Protein AF-A0A9E6BRP2-F1 (afdb_monomer)

pLDDT: mean 78.04, std 19.41, range [36.12, 96.69]

Secondary structure (DSSP, 8-state):
--GGG--EEEEEEEE-SSS-EEEEEEEE-TTS---TTPPP--SSEETTEE-EEEEESB--SSSSSS--HHHHHHHHHHTT-EEEEEE-TTS-EEEEEETTTEEEE--TTTT---S-TTEEEEEE-B---GGG---HHHHHHHHHHHHHHHHHHHHHHHHTPEEEEHHHHHHHHT-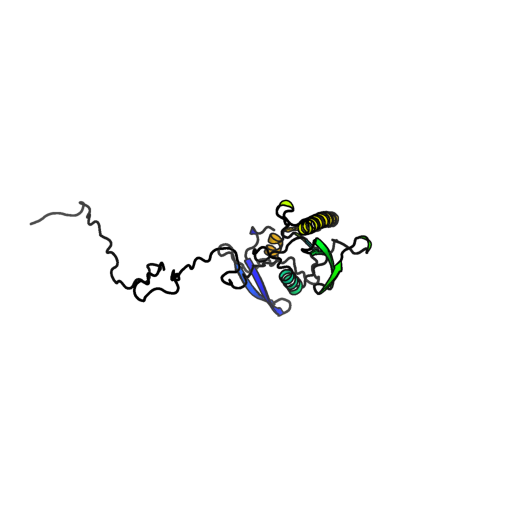--------TTSSSS----SS-PPPS-S---TT---------TT--S---PPPP-------TTS-----

Structure (mmCIF, N/CA/C/O backbone):
data_AF-A0A9E6BRP2-F1
#
_entry.id   AF-A0A9E6BRP2-F1
#
loop_
_atom_site.group_PDB
_atom_site.id
_atom_site.type_symbol
_atom_site.label_atom_id
_atom_site.label_alt_id
_atom_site.label_comp_id
_atom_site.label_asym_id
_atom_site.label_entity_id
_atom_site.label_seq_id
_atom_site.pdbx_PDB_ins_code
_atom_site.Cartn_x
_atom_site.Cartn_y
_atom_site.Cartn_z
_atom_site.occupancy
_atom_site.B_iso_or_equiv
_atom_site.auth_seq_id
_atom_site.auth_comp_id
_atom_site.auth_asym_id
_atom_site.auth_atom_id
_atom_site.pdbx_PDB_model_num
ATOM 1 N N . ARG A 1 1 ? -8.665 -15.753 4.828 1.00 54.53 1 ARG A N 1
ATOM 2 C CA . ARG A 1 1 ? -9.874 -14.919 4.695 1.00 54.53 1 ARG A CA 1
ATOM 3 C C . ARG A 1 1 ? -9.896 -14.388 3.280 1.00 54.53 1 ARG A C 1
ATOM 5 O O . ARG A 1 1 ? -8.880 -13.834 2.858 1.00 54.53 1 ARG A O 1
ATOM 12 N N . GLY A 1 2 ? -10.952 -14.713 2.546 1.00 64.19 2 GLY A N 1
ATOM 13 C CA . GLY A 1 2 ? -11.168 -14.270 1.170 1.00 64.19 2 GLY A CA 1
ATOM 14 C C . GLY A 1 2 ? -12.026 -13.008 1.130 1.00 64.19 2 GLY A C 1
ATOM 15 O O . GLY A 1 2 ? -12.504 -12.553 2.167 1.00 64.19 2 GLY A O 1
ATOM 16 N N . ARG A 1 3 ? -12.231 -12.454 -0.066 1.00 69.44 3 ARG A N 1
ATOM 17 C CA . ARG A 1 3 ? -13.119 -11.302 -0.287 1.00 69.44 3 ARG A CA 1
ATOM 18 C C . ARG A 1 3 ? -14.559 -11.589 0.162 1.00 69.44 3 ARG A C 1
ATOM 20 O O . ARG A 1 3 ? -15.185 -10.720 0.750 1.00 69.44 3 ARG A O 1
ATOM 27 N N . ASP A 1 4 ? -15.020 -12.827 -0.004 1.00 78.06 4 ASP A N 1
ATOM 28 C CA . ASP A 1 4 ? -16.380 -13.266 0.353 1.00 78.06 4 ASP A CA 1
ATOM 29 C C . ASP A 1 4 ? -16.640 -13.313 1.874 1.00 78.06 4 ASP A C 1
ATOM 31 O O . ASP A 1 4 ? -17.782 -13.417 2.328 1.00 78.06 4 ASP A O 1
ATOM 35 N N . ASP A 1 5 ? -15.585 -13.231 2.693 1.00 83.25 5 ASP A N 1
ATOM 36 C CA . ASP A 1 5 ? -15.722 -13.141 4.149 1.00 83.25 5 ASP A CA 1
ATOM 37 C C . ASP A 1 5 ? -16.079 -11.719 4.613 1.00 83.25 5 ASP A C 1
ATOM 39 O O . ASP A 1 5 ? -16.497 -11.537 5.759 1.00 83.25 5 ASP A O 1
ATOM 43 N N . ILE A 1 6 ? -15.902 -10.716 3.748 1.00 87.38 6 ILE A N 1
ATOM 44 C CA . ILE A 1 6 ? -16.110 -9.304 4.064 1.00 87.38 6 ILE A CA 1
ATOM 45 C C . ILE A 1 6 ? -17.601 -8.987 3.937 1.00 87.38 6 ILE A C 1
ATOM 47 O O . ILE A 1 6 ? -18.183 -9.120 2.866 1.00 87.38 6 ILE A O 1
ATOM 51 N N . LYS A 1 7 ? -18.219 -8.560 5.041 1.00 90.44 7 LYS A N 1
ATOM 52 C CA . LYS A 1 7 ? -19.637 -8.159 5.077 1.00 90.44 7 LYS A CA 1
ATOM 53 C C . LYS A 1 7 ? -19.880 -6.705 4.667 1.00 90.44 7 LYS A C 1
ATOM 55 O O . LYS A 1 7 ? -20.995 -6.330 4.327 1.00 90.44 7 LYS A O 1
ATOM 60 N N . GLY A 1 8 ? -18.851 -5.874 4.776 1.00 91.12 8 GLY A N 1
ATOM 61 C CA . GLY A 1 8 ? -18.928 -4.444 4.532 1.00 91.12 8 GLY A CA 1
ATOM 62 C C . GLY A 1 8 ? -17.629 -3.743 4.907 1.00 91.12 8 GLY A C 1
ATOM 63 O O . GLY A 1 8 ? -16.690 -4.371 5.404 1.00 91.12 8 GLY A O 1
ATOM 64 N N . ALA A 1 9 ? -17.594 -2.436 4.676 1.00 91.50 9 ALA A N 1
ATOM 65 C CA . ALA A 1 9 ? -16.457 -1.572 4.961 1.00 91.50 9 ALA A CA 1
ATOM 66 C C . ALA A 1 9 ? -16.898 -0.380 5.811 1.00 91.50 9 ALA A C 1
ATOM 68 O O . ALA A 1 9 ? -17.977 0.184 5.605 1.00 91.50 9 ALA A O 1
ATOM 69 N N . ILE A 1 10 ? -16.048 0.016 6.758 1.00 91.75 10 ILE A N 1
ATOM 70 C CA . ILE A 1 10 ? -16.279 1.163 7.635 1.00 91.75 10 ILE A CA 1
ATOM 71 C C . ILE A 1 10 ? -15.058 2.083 7.644 1.00 91.75 10 ILE A C 1
ATOM 73 O O . ILE A 1 10 ? -13.923 1.626 7.560 1.00 91.75 10 ILE A O 1
ATOM 77 N N . GLU A 1 11 ? -15.303 3.379 7.783 1.00 90.44 11 GLU A N 1
ATOM 78 C CA . GLU A 1 11 ? -14.292 4.426 7.911 1.00 90.44 11 GLU A CA 1
ATOM 79 C C . GLU A 1 11 ? -14.387 5.027 9.310 1.00 90.44 11 GLU A C 1
ATOM 81 O O . GLU A 1 11 ? -15.446 5.524 9.698 1.00 90.44 11 GLU A O 1
ATOM 86 N N . VAL A 1 12 ? -13.304 4.982 10.085 1.00 90.19 12 VAL A N 1
ATOM 87 C CA . VAL A 1 12 ? -13.269 5.611 11.411 1.00 90.19 12 VAL A CA 1
ATOM 88 C C . VAL A 1 12 ? -13.163 7.125 11.231 1.00 90.19 12 VAL A C 1
ATOM 90 O O . VAL A 1 12 ? -12.200 7.615 10.656 1.00 90.19 12 VAL A O 1
ATOM 93 N N . ILE A 1 13 ? -14.159 7.865 11.723 1.00 91.69 13 ILE A N 1
ATOM 94 C CA . ILE A 1 13 ? -14.246 9.328 11.589 1.00 91.69 13 ILE A CA 1
ATOM 95 C C . ILE A 1 13 ? -13.642 10.017 12.810 1.00 91.69 13 ILE A C 1
ATOM 97 O O . ILE A 1 13 ? -12.993 11.052 12.692 1.00 91.69 13 ILE A O 1
ATOM 101 N N . ASN A 1 14 ? -13.919 9.481 13.999 1.00 90.75 14 ASN A N 1
ATOM 102 C CA . ASN A 1 14 ? -13.471 10.075 15.248 1.00 90.75 14 ASN A CA 1
ATOM 103 C C . ASN A 1 14 ? -13.255 9.001 16.312 1.00 90.75 14 ASN A C 1
ATOM 105 O O . ASN A 1 14 ? -14.093 8.116 16.483 1.00 90.75 14 ASN A O 1
ATOM 109 N N . VAL A 1 15 ? -12.166 9.104 17.063 1.00 89.69 15 VAL A N 1
ATOM 110 C CA . VAL A 1 15 ? -11.900 8.257 18.228 1.00 89.69 15 VAL A CA 1
ATOM 111 C C . VAL A 1 15 ? -12.319 9.048 19.464 1.00 89.69 15 VAL A C 1
ATOM 113 O O . VAL A 1 15 ? -11.762 10.106 19.736 1.00 89.69 15 VAL A O 1
ATOM 116 N N . ILE A 1 16 ? -13.341 8.570 20.176 1.00 92.75 16 ILE A N 1
ATOM 117 C CA . ILE A 1 16 ? -13.909 9.274 21.335 1.00 92.75 16 ILE A CA 1
ATOM 118 C C . ILE A 1 16 ? -13.084 8.971 22.589 1.00 92.75 16 ILE A C 1
ATOM 120 O O . ILE A 1 16 ? -12.735 9.881 23.337 1.00 92.75 16 ILE A O 1
ATOM 124 N N . ASP A 1 17 ? -12.782 7.693 22.820 1.00 88.81 17 ASP A N 1
ATOM 125 C CA . ASP A 1 17 ? -11.994 7.221 23.957 1.00 88.81 17 ASP A CA 1
ATOM 126 C C . ASP A 1 17 ? -11.177 5.968 23.576 1.00 88.81 17 ASP A C 1
ATOM 128 O O . ASP A 1 17 ? -11.122 5.572 22.411 1.00 88.81 17 ASP A O 1
ATOM 132 N N . ALA A 1 18 ? -10.523 5.335 24.554 1.00 85.75 18 ALA A N 1
ATOM 133 C CA . ALA A 1 18 ? -9.671 4.163 24.333 1.00 85.75 18 ALA A CA 1
ATOM 134 C C . ALA A 1 18 ? -10.402 2.931 23.752 1.00 85.75 18 ALA A C 1
ATOM 136 O O . ALA A 1 18 ? -9.754 2.020 23.231 1.00 85.75 18 ALA A O 1
ATOM 137 N N . HIS A 1 19 ? -11.730 2.874 23.861 1.00 87.62 19 HIS A N 1
ATOM 138 C CA . HIS A 1 19 ? -12.567 1.728 23.499 1.00 87.62 19 HIS A CA 1
ATOM 139 C C . HIS A 1 19 ? -13.784 2.102 22.635 1.00 87.62 19 HIS A C 1
ATOM 141 O O . HIS A 1 19 ? -14.555 1.220 22.258 1.00 87.62 19 HIS A O 1
ATOM 147 N N . THR A 1 20 ? -13.936 3.378 22.278 1.00 91.06 20 THR A N 1
ATOM 148 C CA . THR A 1 20 ? -15.100 3.915 21.573 1.00 91.06 20 THR A CA 1
ATOM 149 C C . THR A 1 20 ? -14.661 4.811 20.422 1.00 91.06 20 THR A C 1
ATOM 151 O O . THR A 1 20 ? -13.901 5.766 20.590 1.00 91.06 20 THR A O 1
ATOM 154 N N . SER A 1 21 ? -15.201 4.546 19.235 1.00 92.00 21 SER A N 1
ATOM 155 C CA . SER A 1 21 ? -15.011 5.379 18.048 1.00 92.00 21 SER A CA 1
ATOM 156 C C . SER A 1 21 ? -16.319 5.533 17.277 1.00 92.00 21 SER A C 1
ATOM 158 O O . SER A 1 21 ? -17.215 4.693 17.355 1.00 92.00 21 SER A O 1
ATOM 160 N N . VAL A 1 22 ? -16.432 6.636 16.545 1.00 93.69 22 VAL A N 1
ATOM 161 C CA . VAL A 1 22 ? -17.490 6.882 15.568 1.00 93.69 22 VAL A CA 1
ATOM 162 C C . VAL A 1 22 ? -16.947 6.520 14.199 1.00 93.69 22 VAL A C 1
ATOM 164 O O . VAL A 1 22 ? -15.920 7.053 13.774 1.00 93.69 22 VAL A O 1
ATOM 167 N N . ALA A 1 23 ? -17.665 5.656 13.493 1.00 92.88 23 ALA A N 1
ATOM 168 C CA . ALA A 1 23 ? -17.343 5.256 12.134 1.00 92.88 23 ALA A CA 1
ATOM 169 C C . ALA A 1 23 ? -18.523 5.504 11.186 1.00 92.88 23 ALA A C 1
ATOM 171 O O . ALA A 1 23 ? -19.680 5.574 11.606 1.00 92.88 23 ALA A O 1
ATOM 172 N N . ARG A 1 24 ? -18.223 5.631 9.894 1.00 92.38 24 ARG A N 1
ATOM 173 C CA . ARG A 1 24 ? -19.188 5.679 8.794 1.00 92.38 24 ARG A CA 1
ATOM 174 C C . ARG A 1 24 ? -19.163 4.351 8.056 1.00 92.38 24 ARG A C 1
ATOM 176 O O . ARG A 1 24 ? -18.089 3.842 7.763 1.00 92.38 24 ARG A O 1
ATOM 183 N N . ILE A 1 25 ? -20.330 3.823 7.706 1.00 91.44 25 ILE A N 1
ATOM 184 C CA . ILE A 1 25 ? -20.429 2.665 6.814 1.00 91.44 25 ILE A CA 1
ATOM 185 C C . ILE A 1 25 ? -20.201 3.147 5.378 1.00 91.44 25 ILE A C 1
ATOM 187 O O . ILE A 1 25 ? -20.873 4.073 4.924 1.00 91.44 25 ILE A O 1
ATOM 191 N N . LEU A 1 26 ? -19.228 2.549 4.693 1.00 89.44 26 LEU A N 1
ATOM 192 C CA . LEU A 1 26 ? -18.915 2.819 3.287 1.00 89.44 26 LEU A CA 1
ATOM 193 C C . LEU A 1 26 ? -19.639 1.850 2.351 1.00 89.44 26 LEU A C 1
ATOM 195 O O . LEU A 1 26 ? -20.067 2.236 1.267 1.00 89.44 26 LEU A O 1
ATOM 199 N N . GLU A 1 27 ? -19.752 0.594 2.772 1.00 88.00 27 GLU A N 1
ATOM 200 C CA . GLU A 1 27 ? -20.417 -0.478 2.038 1.00 88.00 27 GLU A CA 1
ATOM 201 C C . GLU A 1 27 ? -20.982 -1.489 3.031 1.00 88.00 27 GLU A C 1
ATOM 203 O O . GLU A 1 27 ? -20.351 -1.788 4.048 1.00 88.00 27 GLU A O 1
ATOM 208 N N . ASP A 1 28 ? -22.140 -2.042 2.701 1.00 88.69 28 ASP A N 1
ATOM 209 C CA . ASP A 1 28 ? -22.787 -3.128 3.413 1.00 88.69 28 ASP A CA 1
ATOM 210 C C . ASP A 1 28 ? -23.428 -4.117 2.431 1.00 88.69 28 ASP A C 1
ATOM 212 O O . ASP A 1 28 ? -23.966 -3.745 1.387 1.00 88.69 28 ASP A O 1
ATOM 216 N N . ASP A 1 29 ? -23.371 -5.404 2.768 1.00 87.75 29 ASP A N 1
ATOM 217 C CA . ASP A 1 29 ? -24.167 -6.424 2.094 1.00 87.75 29 ASP A CA 1
ATOM 218 C C . ASP A 1 29 ? -25.561 -6.492 2.732 1.00 87.75 29 ASP A C 1
ATOM 220 O O . ASP A 1 29 ? -25.719 -6.903 3.883 1.00 87.75 29 ASP A O 1
A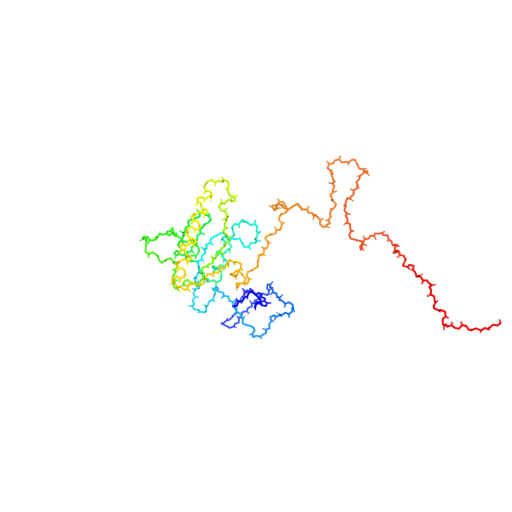TOM 224 N N . ILE A 1 30 ? -26.592 -6.138 1.959 1.00 87.56 30 ILE A N 1
ATOM 225 C CA . ILE A 1 30 ? -27.999 -6.162 2.393 1.00 87.56 30 ILE A CA 1
ATOM 226 C C . ILE A 1 30 ? -28.429 -7.576 2.826 1.00 87.56 30 ILE A C 1
ATOM 228 O O . ILE A 1 30 ? -29.265 -7.726 3.719 1.00 87.56 30 ILE A O 1
ATOM 232 N N . TYR A 1 31 ? -27.867 -8.622 2.215 1.00 91.38 31 TYR A N 1
ATOM 233 C CA . TYR A 1 31 ? -28.175 -10.013 2.554 1.00 91.38 31 TYR A CA 1
ATOM 234 C C . TYR A 1 31 ? -27.341 -10.533 3.729 1.00 91.38 31 TYR A C 1
ATOM 236 O O . TYR A 1 31 ? -27.728 -11.512 4.373 1.00 91.38 31 TYR A O 1
ATOM 244 N N . ARG A 1 32 ? -26.215 -9.881 4.033 1.00 91.56 32 ARG A N 1
ATOM 245 C CA . ARG A 1 32 ? -25.307 -10.245 5.125 1.00 91.56 32 ARG A CA 1
ATOM 246 C C . ARG A 1 32 ? -24.821 -8.989 5.866 1.00 91.56 32 ARG A C 1
ATOM 248 O O . ARG A 1 32 ? -23.629 -8.680 5.816 1.00 91.56 32 ARG A O 1
ATOM 255 N N . PRO A 1 33 ? -25.715 -8.289 6.588 1.00 92.25 33 PRO A N 1
ATOM 256 C CA . PRO A 1 33 ? -25.393 -7.003 7.191 1.00 92.25 33 PRO A CA 1
ATOM 257 C C . PRO A 1 33 ? -24.338 -7.129 8.294 1.00 92.25 33 PRO A C 1
ATOM 259 O O . PRO A 1 33 ? -24.121 -8.204 8.869 1.00 92.25 33 PRO A O 1
ATOM 262 N N . ILE A 1 34 ? -23.713 -5.996 8.614 1.00 91.81 34 ILE A N 1
ATOM 263 C CA . ILE A 1 34 ? -22.807 -5.857 9.756 1.00 91.81 34 ILE A CA 1
ATOM 264 C C . ILE A 1 34 ? -23.630 -5.969 11.046 1.00 91.81 34 ILE A C 1
ATOM 266 O O . ILE A 1 34 ? -24.597 -5.232 11.245 1.00 91.81 34 ILE A O 1
ATOM 270 N N . LEU A 1 35 ? -23.248 -6.890 11.928 1.00 93.62 35 LEU A N 1
ATOM 271 C CA . LEU A 1 35 ? -23.924 -7.168 13.193 1.00 93.62 35 LEU A CA 1
ATOM 272 C C . LEU A 1 35 ? -23.002 -6.889 14.390 1.00 93.62 35 LEU A C 1
ATOM 274 O O . LEU A 1 35 ? -21.778 -6.997 14.272 1.00 93.62 35 LEU A O 1
ATOM 278 N N . PRO A 1 36 ? -23.564 -6.584 15.575 1.00 92.06 36 PRO A N 1
ATOM 279 C CA . PRO A 1 36 ? -22.780 -6.513 16.802 1.00 92.06 36 PRO A CA 1
ATOM 280 C C . PRO A 1 36 ? -21.977 -7.800 17.032 1.00 92.06 36 PRO A C 1
ATOM 282 O O . PRO A 1 36 ? -22.516 -8.902 16.941 1.00 92.06 36 PRO A O 1
ATOM 285 N N . GLY A 1 37 ? -20.690 -7.651 17.347 1.00 90.50 37 GLY A N 1
ATOM 286 C CA . GLY A 1 37 ? -19.764 -8.770 17.537 1.00 90.50 37 GLY A CA 1
ATOM 287 C C . GLY A 1 37 ? -19.028 -9.219 16.271 1.00 90.50 37 GLY A C 1
ATOM 288 O O . GLY A 1 37 ? -18.128 -10.052 16.377 1.00 90.50 37 GLY A O 1
ATOM 289 N N . ASP A 1 38 ? -19.344 -8.661 15.096 1.00 92.06 38 ASP A N 1
ATOM 290 C CA . ASP A 1 38 ? -18.544 -8.910 13.897 1.00 92.06 38 ASP A CA 1
ATOM 291 C C . ASP A 1 38 ? -17.107 -8.383 14.073 1.00 92.06 38 ASP A C 1
ATOM 293 O O . ASP A 1 38 ? -16.906 -7.251 14.526 1.00 92.06 38 ASP A O 1
ATOM 297 N N . PRO A 1 39 ? -16.082 -9.182 13.725 1.00 90.44 39 PRO A N 1
ATOM 298 C CA . PRO A 1 39 ? -14.699 -8.765 13.875 1.00 90.44 39 PRO A CA 1
ATOM 299 C C . PRO A 1 39 ? -14.333 -7.721 12.819 1.00 90.44 39 PRO A C 1
ATOM 301 O O . PRO A 1 39 ? -14.469 -7.958 11.619 1.00 90.44 39 PRO A O 1
ATOM 304 N N . ILE A 1 40 ? -13.777 -6.601 13.271 1.00 89.31 40 ILE A N 1
ATOM 305 C CA . ILE A 1 40 ? -13.191 -5.577 12.404 1.00 89.31 40 ILE A CA 1
ATOM 306 C C . ILE A 1 40 ? -11.728 -5.944 12.154 1.00 89.31 40 ILE A C 1
ATOM 308 O O . ILE A 1 40 ? -11.010 -6.368 13.062 1.00 89.31 40 ILE A O 1
ATOM 312 N N . TYR A 1 41 ? -11.283 -5.810 10.910 1.00 88.88 41 TYR A N 1
ATOM 313 C CA . TYR A 1 41 ? -9.918 -6.123 10.515 1.00 88.88 41 TYR A CA 1
ATOM 314 C C . TYR A 1 41 ? -9.417 -5.097 9.509 1.00 88.88 41 TYR A C 1
ATOM 316 O O . TYR A 1 41 ? -10.116 -4.778 8.556 1.00 88.88 41 TYR A O 1
ATOM 324 N N . THR A 1 42 ? -8.181 -4.646 9.699 1.00 90.38 42 THR A N 1
ATOM 325 C CA . THR A 1 42 ? -7.407 -3.946 8.676 1.00 90.38 42 THR A CA 1
ATOM 326 C C . THR A 1 42 ? -5.952 -4.411 8.747 1.00 90.38 42 THR A C 1
ATOM 328 O O . THR A 1 42 ? -5.422 -4.634 9.841 1.00 90.38 42 THR A O 1
ATOM 331 N N . PRO A 1 43 ? -5.269 -4.598 7.607 1.00 90.06 43 PRO A N 1
ATOM 332 C CA . PRO A 1 43 ? -3.848 -4.906 7.592 1.00 90.06 43 PRO A CA 1
ATOM 333 C C . PRO A 1 43 ? -2.962 -3.720 8.000 1.00 90.06 43 PRO A C 1
ATOM 335 O O . PRO A 1 43 ? -1.818 -3.976 8.376 1.00 90.06 43 PRO A O 1
ATOM 338 N N . LEU A 1 44 ? -3.473 -2.483 7.950 1.00 91.19 44 LEU A N 1
ATOM 339 C 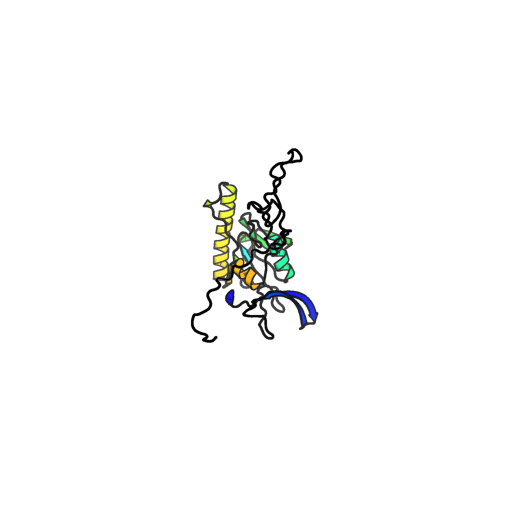CA . LEU A 1 44 ? -2.708 -1.248 8.174 1.00 91.19 44 LEU A CA 1
ATOM 340 C C . LEU A 1 44 ? -2.492 -0.905 9.649 1.00 91.19 44 LEU A C 1
ATOM 342 O O . LEU A 1 44 ? -1.597 -0.133 9.972 1.00 91.19 44 LEU A O 1
ATOM 346 N N . TRP A 1 45 ? -3.289 -1.467 10.554 1.00 90.56 45 TRP A N 1
ATOM 347 C CA . TRP A 1 45 ? -3.249 -1.074 11.955 1.00 90.56 45 TRP A CA 1
ATOM 348 C C . TRP A 1 45 ? -3.197 -2.286 12.878 1.00 90.56 45 TRP A C 1
ATOM 350 O O . TRP A 1 45 ? -3.959 -3.241 12.720 1.00 90.56 45 TRP A O 1
ATOM 360 N N . SER A 1 46 ? -2.309 -2.206 13.868 1.00 87.62 46 SER A N 1
ATOM 361 C CA . SER A 1 46 ? -2.277 -3.082 15.035 1.00 87.62 46 SER A CA 1
ATOM 362 C C . SER A 1 46 ? -2.007 -2.253 16.294 1.00 87.62 46 SER A C 1
ATOM 364 O O . SER A 1 46 ? -1.245 -1.284 16.238 1.00 87.62 46 SER A O 1
ATOM 366 N N . PRO A 1 47 ? -2.563 -2.637 17.456 1.00 85.75 47 PRO A N 1
ATOM 367 C CA . PRO A 1 47 ? -2.274 -1.962 18.715 1.00 85.75 47 PRO A CA 1
ATOM 368 C C . PRO A 1 47 ? -0.768 -1.930 19.015 1.00 85.75 47 PRO A C 1
ATOM 370 O O . PRO A 1 47 ? -0.110 -2.968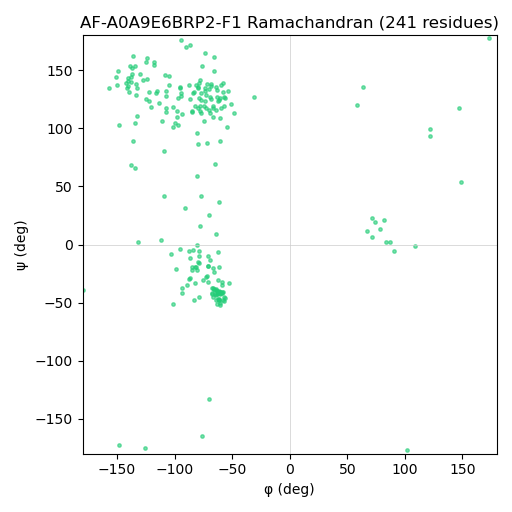 19.044 1.00 85.75 47 PRO A O 1
ATOM 373 N N . GLY A 1 48 ? -0.226 -0.735 19.258 1.00 84.75 48 GLY A N 1
ATOM 374 C CA . GLY A 1 48 ? 1.154 -0.540 19.719 1.00 84.75 48 GLY A CA 1
ATOM 375 C C . GLY A 1 48 ? 2.259 -0.807 18.688 1.00 84.75 48 GLY A C 1
ATOM 376 O O . GLY A 1 48 ? 3.431 -0.763 19.055 1.00 84.75 48 GLY A O 1
ATOM 377 N N . ARG A 1 49 ? 1.928 -1.064 17.414 1.00 88.88 49 ARG A N 1
ATOM 378 C CA . ARG A 1 49 ? 2.920 -1.260 16.346 1.00 88.88 49 ARG A CA 1
ATOM 379 C C . ARG A 1 49 ? 2.481 -0.589 15.049 1.00 88.88 49 ARG A C 1
ATOM 381 O O . ARG A 1 49 ? 1.378 -0.829 14.572 1.00 88.88 49 ARG A O 1
ATOM 388 N N . GLN A 1 50 ? 3.389 0.172 14.444 1.00 91.19 50 GLN A N 1
ATOM 389 C CA . GLN A 1 50 ? 3.237 0.654 13.073 1.00 91.19 50 GLN A CA 1
ATOM 390 C C . GLN A 1 50 ? 3.456 -0.501 12.089 1.00 91.19 50 GLN A C 1
ATOM 392 O O . GLN A 1 50 ? 4.502 -1.153 12.118 1.00 91.19 50 GLN A O 1
ATOM 397 N N . GLU A 1 51 ? 2.469 -0.765 11.237 1.00 94.56 51 GLU A N 1
ATOM 398 C CA . GLU A 1 51 ? 2.570 -1.820 10.229 1.00 94.56 51 GLU A CA 1
ATOM 399 C C . GLU A 1 51 ? 3.423 -1.366 9.045 1.00 94.56 51 GLU A C 1
ATOM 401 O O . GLU A 1 51 ? 3.366 -0.207 8.634 1.00 94.56 51 GLU A O 1
ATOM 406 N N . VAL A 1 52 ? 4.220 -2.296 8.514 1.00 95.25 52 VAL A N 1
ATOM 407 C CA . VAL A 1 52 ? 5.178 -2.048 7.431 1.00 95.25 52 VAL A CA 1
ATOM 408 C C . VAL A 1 52 ? 4.781 -2.853 6.208 1.00 95.25 52 VAL A C 1
ATOM 410 O O . VAL A 1 52 ? 4.494 -4.049 6.318 1.00 95.25 52 VAL A O 1
ATOM 413 N N . ILE A 1 53 ? 4.726 -2.205 5.051 1.00 95.94 53 ILE A N 1
ATOM 414 C CA . ILE A 1 53 ? 4.255 -2.809 3.803 1.00 95.94 53 ILE A CA 1
ATOM 415 C C . ILE A 1 53 ? 5.174 -2.378 2.667 1.00 95.94 53 ILE A C 1
ATOM 417 O O . ILE A 1 53 ? 5.535 -1.212 2.591 1.00 95.94 53 ILE A 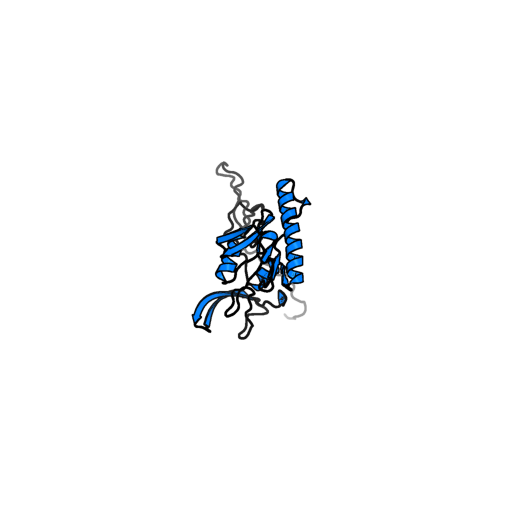O 1
ATOM 421 N N . SER A 1 54 ? 5.488 -3.292 1.755 1.00 96.69 54 SER A N 1
ATOM 422 C CA . SER A 1 54 ? 6.243 -2.969 0.545 1.00 96.69 54 SER A CA 1
ATOM 423 C C . SER A 1 54 ? 5.354 -3.032 -0.694 1.00 96.69 54 SER A C 1
ATOM 425 O O . SER A 1 54 ? 4.479 -3.899 -0.781 1.00 96.69 54 SER A O 1
ATOM 427 N N . PHE A 1 55 ? 5.613 -2.170 -1.677 1.00 96.06 55 PHE A N 1
ATOM 428 C CA . PHE A 1 55 ? 4.816 -2.061 -2.903 1.00 96.06 55 PHE A CA 1
ATOM 429 C C . PHE A 1 55 ? 5.656 -2.233 -4.168 1.00 96.06 55 PHE A C 1
ATOM 431 O O . PHE A 1 55 ? 6.795 -1.774 -4.253 1.00 96.06 55 PHE A O 1
ATOM 438 N N . VAL A 1 56 ? 5.086 -2.894 -5.176 1.00 95.12 56 VAL A N 1
ATOM 439 C CA . VAL A 1 56 ? 5.697 -3.034 -6.505 1.00 95.12 56 VAL A CA 1
ATOM 440 C C . VAL A 1 56 ? 4.643 -2.930 -7.594 1.00 95.12 56 VAL A C 1
ATOM 442 O O . VAL A 1 56 ? 3.626 -3.619 -7.526 1.00 95.12 56 VAL A O 1
ATOM 445 N N . GLY A 1 57 ? 4.946 -2.162 -8.639 1.00 91.19 57 GLY A N 1
ATOM 446 C CA . GLY A 1 57 ? 4.104 -2.006 -9.824 1.00 91.19 57 GLY A CA 1
ATOM 447 C C . GLY A 1 57 ? 3.321 -0.698 -9.821 1.00 91.19 57 GLY A C 1
ATOM 448 O O . GLY A 1 57 ? 3.472 0.124 -8.918 1.00 91.19 57 GLY A O 1
ATOM 449 N N . ILE A 1 58 ? 2.493 -0.535 -10.849 1.00 90.19 58 ILE A N 1
ATOM 450 C CA . ILE A 1 58 ? 1.623 0.625 -11.026 1.00 90.19 58 ILE A CA 1
ATOM 451 C C . ILE A 1 58 ? 0.473 0.521 -10.025 1.00 90.19 58 ILE A C 1
ATOM 453 O O . ILE A 1 58 ? -0.145 -0.541 -9.865 1.00 90.19 58 ILE A O 1
ATOM 457 N N . ILE A 1 59 ? 0.214 1.622 -9.333 1.00 92.25 59 ILE A N 1
ATOM 458 C CA . ILE A 1 59 ? -0.854 1.735 -8.347 1.00 92.25 59 ILE A CA 1
ATOM 459 C C . ILE A 1 59 ? -2.003 2.466 -9.021 1.00 92.25 59 ILE A C 1
ATOM 461 O O . ILE A 1 59 ? -1.950 3.674 -9.146 1.00 92.25 59 ILE A O 1
ATOM 465 N N . ASP A 1 60 ? -3.018 1.730 -9.447 1.00 89.69 60 ASP A N 1
ATOM 466 C CA . ASP A 1 60 ? -4.250 2.285 -10.009 1.00 89.69 60 ASP A CA 1
ATOM 467 C C . ASP A 1 60 ? -5.372 1.999 -9.001 1.00 89.69 60 ASP A C 1
ATOM 469 O O . ASP A 1 60 ? -5.736 0.836 -8.772 1.00 89.69 60 ASP A O 1
ATOM 473 N N . LEU A 1 61 ? -5.818 3.036 -8.288 1.00 89.25 61 LEU A N 1
ATOM 474 C CA . LEU A 1 61 ? -6.813 2.911 -7.228 1.00 89.25 61 LEU A CA 1
ATOM 475 C C . LEU A 1 61 ? -8.229 3.051 -7.783 1.00 89.25 61 LEU A C 1
ATOM 477 O O . LEU A 1 61 ? -9.131 2.372 -7.276 1.00 89.25 61 LEU A O 1
ATOM 481 N N . ASP A 1 62 ? -8.435 3.900 -8.794 1.00 85.50 62 ASP A N 1
ATOM 482 C CA . ASP A 1 62 ? -9.757 4.231 -9.332 1.00 85.50 62 ASP A CA 1
ATOM 483 C C . ASP A 1 62 ? -10.132 3.549 -10.664 1.00 85.50 62 ASP A C 1
ATOM 485 O O . ASP A 1 62 ? -11.316 3.525 -11.048 1.00 85.50 62 ASP A O 1
ATOM 489 N N . GLY A 1 63 ? -9.171 2.865 -11.279 1.00 82.56 63 GLY A N 1
ATOM 490 C CA . GLY A 1 63 ? -9.321 2.084 -12.497 1.00 82.56 63 GLY A CA 1
ATOM 491 C C . GLY A 1 63 ? -9.259 2.918 -13.776 1.00 82.56 63 GLY A C 1
ATOM 492 O O . GLY A 1 63 ? -9.838 2.487 -14.784 1.00 82.56 63 GLY A O 1
ATOM 493 N N . ASP A 1 64 ? -8.675 4.116 -13.743 1.00 81.50 64 ASP A N 1
ATOM 494 C CA . ASP A 1 64 ? -8.507 4.978 -14.914 1.00 81.50 64 ASP A CA 1
ATOM 495 C C . ASP A 1 64 ? -7.231 4.680 -15.727 1.00 81.50 64 ASP A C 1
ATOM 497 O O . ASP A 1 64 ? -7.145 5.075 -16.896 1.00 81.50 64 ASP A O 1
ATOM 501 N N . GLY A 1 65 ? -6.321 3.875 -15.171 1.00 78.56 65 GLY A N 1
ATOM 502 C CA . GLY A 1 65 ? -5.058 3.474 -15.783 1.00 78.56 65 GLY A CA 1
ATOM 503 C C . GLY A 1 65 ? -3.894 4.439 -15.536 1.00 78.56 65 GLY A C 1
ATOM 504 O O . GLY A 1 65 ? -2.802 4.187 -16.056 1.00 78.56 65 GLY A O 1
ATOM 505 N N . GLU A 1 66 ? -4.099 5.509 -14.769 1.00 83.19 66 GLU A N 1
ATOM 506 C CA . GLU A 1 66 ? -3.043 6.370 -14.245 1.00 83.19 66 GLU A CA 1
ATOM 507 C C . GLU A 1 66 ? -2.554 5.873 -12.870 1.00 83.19 66 GLU A C 1
ATOM 509 O O . GLU A 1 66 ? -3.074 4.922 -12.285 1.00 83.19 66 GLU A O 1
ATOM 514 N N . SER A 1 67 ? -1.450 6.454 -12.391 1.00 87.38 67 SER A N 1
ATOM 515 C CA . SER A 1 67 ? -0.834 6.072 -11.117 1.00 87.38 67 SER A CA 1
ATOM 516 C C . SER A 1 67 ? -1.348 6.966 -9.986 1.00 87.38 67 SER A C 1
ATOM 518 O O . SER A 1 67 ? -0.990 8.138 -9.895 1.00 87.38 67 SER A O 1
ATOM 520 N N . ASP A 1 68 ? -2.115 6.386 -9.070 1.00 91.56 68 ASP A N 1
ATOM 521 C CA . ASP A 1 68 ? -2.683 6.986 -7.857 1.00 91.56 68 ASP A CA 1
ATOM 522 C C . ASP A 1 68 ? -1.760 6.826 -6.631 1.00 91.56 68 ASP A C 1
ATOM 524 O O . ASP A 1 68 ? -2.194 6.683 -5.481 1.00 91.56 68 ASP A O 1
ATOM 528 N N . ARG A 1 69 ? -0.446 6.801 -6.860 1.00 92.19 69 ARG A N 1
ATOM 529 C CA . ARG A 1 69 ? 0.560 6.494 -5.831 1.00 92.19 69 ARG A CA 1
ATOM 530 C C . ARG A 1 69 ? 0.534 7.458 -4.644 1.00 92.19 69 ARG A C 1
ATOM 532 O O . ARG A 1 69 ? 0.629 7.016 -3.503 1.00 92.19 69 ARG A O 1
ATOM 539 N N . GLU A 1 70 ? 0.369 8.752 -4.900 1.00 92.06 70 GLU A N 1
ATOM 540 C CA . GLU A 1 70 ? 0.275 9.767 -3.841 1.00 92.06 70 GLU A CA 1
ATOM 541 C C . GLU A 1 70 ? -0.963 9.540 -2.956 1.00 92.06 70 GLU A C 1
ATOM 543 O O . GLU A 1 70 ? -0.870 9.588 -1.732 1.00 92.06 70 GLU A O 1
ATOM 548 N N . GLU A 1 71 ? -2.102 9.169 -3.551 1.00 91.38 71 GLU A N 1
ATOM 549 C CA . GLU A 1 71 ? -3.318 8.851 -2.793 1.00 91.38 71 GLU A CA 1
ATOM 550 C C . GLU A 1 71 ? -3.143 7.582 -1.946 1.00 91.38 71 GLU A C 1
ATOM 552 O O . GLU A 1 71 ? -3.601 7.523 -0.800 1.00 91.38 71 GLU A O 1
ATOM 557 N N . LEU A 1 72 ? -2.430 6.575 -2.463 1.00 92.81 72 LEU A N 1
ATOM 558 C CA . LEU A 1 72 ? -2.045 5.417 -1.659 1.00 92.81 72 LEU A CA 1
ATOM 559 C C . LEU A 1 72 ? -1.168 5.840 -0.475 1.00 92.81 72 LEU A C 1
ATOM 561 O O . LEU A 1 72 ? -1.357 5.327 0.631 1.00 92.81 72 LEU A O 1
ATOM 565 N N . HIS A 1 73 ? -0.212 6.749 -0.686 1.00 94.81 73 HIS A N 1
ATOM 566 C CA . HIS A 1 73 ? 0.676 7.202 0.381 1.00 94.81 73 HIS A CA 1
ATOM 567 C C . HIS A 1 73 ? -0.093 7.897 1.500 1.00 94.81 73 HIS A C 1
ATOM 569 O O . HIS A 1 73 ? 0.082 7.535 2.666 1.00 94.81 73 HIS A O 1
ATOM 575 N N . ASP A 1 74 ? -1.000 8.804 1.141 1.00 92.56 74 ASP A N 1
ATOM 576 C CA . ASP A 1 74 ? -1.895 9.483 2.077 1.00 92.56 74 ASP A CA 1
ATOM 577 C C . ASP A 1 74 ? -2.767 8.493 2.852 1.00 92.56 74 ASP A C 1
ATOM 579 O O . ASP A 1 74 ? -2.934 8.616 4.068 1.00 92.56 74 ASP A O 1
ATOM 583 N N . LEU A 1 75 ? -3.291 7.467 2.176 1.00 91.38 75 LEU A N 1
ATOM 584 C CA . LEU A 1 75 ? -4.099 6.433 2.811 1.00 91.38 75 LEU A CA 1
ATOM 585 C C . LEU A 1 75 ? -3.291 5.631 3.837 1.00 91.38 75 LEU A C 1
ATOM 587 O O . LEU A 1 75 ? -3.753 5.393 4.958 1.00 91.38 75 LEU A O 1
ATOM 591 N N . VAL A 1 76 ? -2.092 5.185 3.457 1.00 93.88 76 VAL A N 1
ATOM 592 C CA . VAL A 1 76 ? -1.230 4.366 4.319 1.00 93.88 76 VAL A CA 1
ATOM 593 C C . VAL A 1 76 ? -0.745 5.186 5.515 1.00 93.88 76 VAL A C 1
ATOM 595 O O . VAL A 1 76 ? -0.835 4.713 6.652 1.00 93.88 76 VAL A O 1
ATOM 598 N N . ALA A 1 77 ? -0.306 6.426 5.279 1.00 92.94 77 ALA A N 1
ATOM 599 C CA . ALA A 1 77 ? 0.124 7.349 6.325 1.00 92.94 77 ALA A CA 1
ATOM 600 C C . ALA A 1 77 ? -1.035 7.716 7.264 1.00 92.94 77 ALA A C 1
ATOM 602 O O . ALA A 1 77 ? -0.877 7.679 8.485 1.00 92.94 77 ALA A O 1
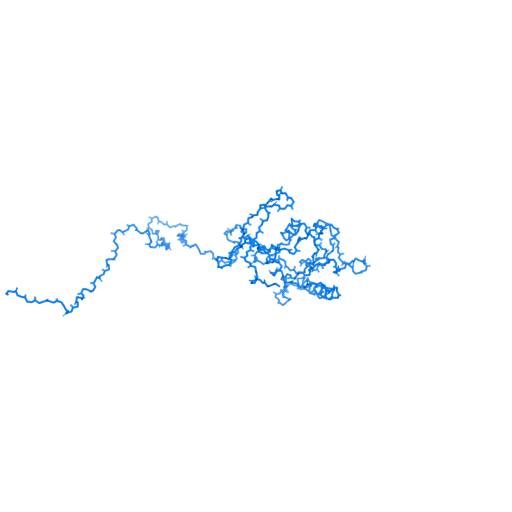ATOM 603 N N . GLY A 1 78 ? -2.220 7.996 6.713 1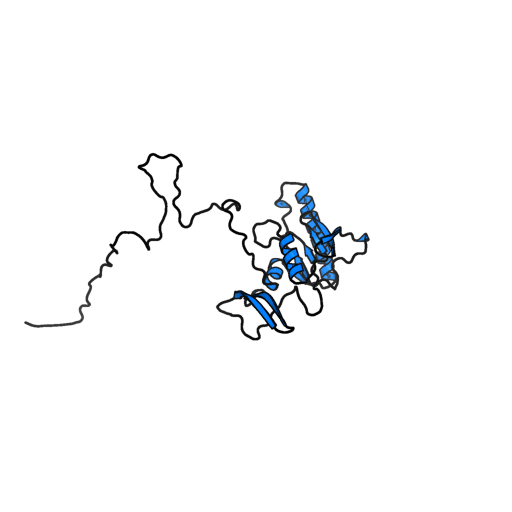.00 89.62 78 GLY A N 1
ATOM 604 C CA . GLY A 1 78 ? -3.427 8.322 7.474 1.00 89.62 78 GLY A CA 1
ATOM 605 C C . GLY A 1 78 ? -3.900 7.185 8.383 1.00 89.62 78 GLY A C 1
ATOM 606 O O . GLY A 1 78 ? -4.417 7.436 9.470 1.00 89.62 78 GLY A O 1
ATOM 607 N N . ALA A 1 79 ? -3.662 5.930 7.992 1.00 88.75 79 ALA A N 1
ATOM 608 C CA . ALA A 1 79 ? -3.927 4.760 8.831 1.00 88.75 79 ALA A CA 1
ATOM 609 C C . ALA A 1 79 ? -2.845 4.500 9.902 1.00 88.75 79 ALA A C 1
ATOM 611 O O . ALA A 1 79 ? -2.999 3.598 10.730 1.00 88.75 79 ALA A O 1
ATOM 612 N N . GLY A 1 80 ? -1.748 5.265 9.895 1.00 90.25 80 GLY A N 1
ATOM 613 C CA . GLY A 1 80 ? -0.612 5.093 10.800 1.00 90.25 80 GLY A CA 1
ATOM 614 C C . GLY A 1 80 ? 0.330 3.947 10.419 1.00 90.25 80 GLY A C 1
ATOM 615 O O . GLY A 1 80 ? 1.167 3.562 11.236 1.00 90.25 80 GLY A O 1
ATOM 616 N N . ALA A 1 81 ? 0.213 3.402 9.206 1.00 94.38 81 ALA A N 1
ATOM 617 C CA . ALA A 1 81 ? 1.159 2.447 8.634 1.00 94.38 81 ALA A CA 1
ATOM 618 C C . ALA A 1 81 ? 2.312 3.176 7.925 1.00 94.38 81 ALA A C 1
ATOM 620 O O . ALA A 1 81 ? 2.289 4.396 7.763 1.00 94.38 81 ALA A O 1
ATOM 621 N N . ARG A 1 82 ? 3.338 2.432 7.503 1.00 95.25 82 ARG A N 1
ATOM 622 C CA . ARG A 1 82 ? 4.409 2.961 6.650 1.00 95.25 82 ARG A CA 1
ATOM 623 C C . ARG A 1 82 ? 4.741 2.028 5.497 1.00 95.25 82 ARG A C 1
ATOM 625 O O . ARG A 1 82 ? 4.612 0.807 5.621 1.00 95.25 82 ARG A O 1
ATOM 632 N N . ILE A 1 83 ? 5.249 2.622 4.423 1.00 95.62 83 ILE A N 1
ATOM 633 C CA . ILE A 1 83 ? 5.913 1.898 3.343 1.00 95.62 83 ILE A CA 1
ATOM 634 C C . ILE A 1 83 ? 7.416 1.915 3.604 1.00 95.62 83 ILE A C 1
ATOM 636 O O . ILE A 1 83 ? 7.958 2.944 3.995 1.00 95.62 83 ILE A O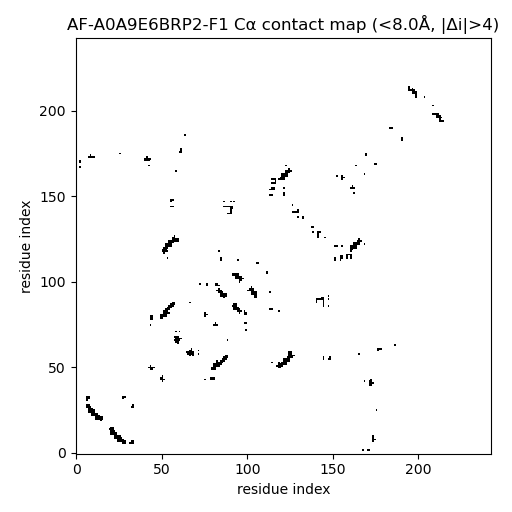 1
ATOM 640 N N . ASP A 1 84 ? 8.080 0.773 3.452 1.00 94.38 84 ASP A N 1
ATOM 641 C CA . ASP A 1 84 ? 9.533 0.649 3.602 1.00 94.38 84 ASP A CA 1
ATOM 642 C C . ASP A 1 84 ? 10.243 0.592 2.248 1.00 94.38 84 ASP A C 1
ATOM 644 O O . ASP A 1 84 ? 11.158 1.368 1.997 1.00 94.38 84 ASP A O 1
ATOM 648 N N . ASN A 1 85 ? 9.792 -0.298 1.368 1.00 95.19 85 ASN A N 1
ATOM 649 C CA . ASN A 1 85 ? 10.351 -0.563 0.056 1.00 95.19 85 ASN A CA 1
ATOM 650 C C . ASN A 1 85 ? 9.275 -0.343 -1.003 1.00 95.19 85 ASN A C 1
ATOM 652 O O . ASN A 1 85 ? 8.184 -0.914 -0.924 1.00 95.19 85 ASN A O 1
ATOM 656 N N . GLU A 1 86 ? 9.611 0.413 -2.038 1.00 95.50 86 GLU A N 1
ATOM 657 C CA . GLU A 1 86 ? 8.680 0.704 -3.120 1.00 95.50 86 GLU A CA 1
ATOM 658 C C . GLU A 1 86 ? 9.394 0.713 -4.467 1.00 95.50 86 GLU A C 1
ATOM 660 O O . GLU A 1 86 ? 10.513 1.203 -4.578 1.00 95.50 86 GLU A O 1
ATOM 665 N N . VAL A 1 87 ? 8.769 0.149 -5.498 1.00 95.25 87 VAL A N 1
ATOM 666 C CA . VAL A 1 87 ? 9.238 0.294 -6.883 1.00 95.25 87 VAL A CA 1
ATOM 667 C C . VAL A 1 87 ? 8.376 1.343 -7.567 1.00 95.25 87 VAL A C 1
ATOM 669 O O . VAL A 1 87 ? 7.155 1.179 -7.659 1.00 95.25 87 VAL A O 1
ATOM 672 N N . LEU A 1 88 ? 9.016 2.427 -7.994 1.00 92.75 88 LEU A N 1
ATOM 673 C CA . LEU A 1 88 ? 8.402 3.561 -8.674 1.00 92.75 88 LEU A CA 1
ATOM 674 C C . LEU A 1 88 ? 8.022 3.217 -10.120 1.00 92.75 88 LEU A C 1
ATOM 676 O O . LEU A 1 88 ? 8.491 2.230 -10.689 1.00 92.75 88 LEU A O 1
ATOM 680 N N . ASP A 1 89 ? 7.184 4.062 -10.720 1.00 89.75 89 ASP A N 1
ATOM 681 C CA . ASP A 1 89 ? 6.708 3.892 -12.101 1.00 89.75 89 ASP A CA 1
ATOM 682 C C . ASP A 1 89 ? 7.839 4.053 -13.134 1.00 89.75 89 ASP A C 1
ATOM 684 O O . ASP A 1 89 ? 7.759 3.539 -14.245 1.00 89.75 89 ASP A O 1
ATOM 688 N N . ASP A 1 90 ? 8.939 4.705 -12.745 1.00 88.94 90 ASP A N 1
ATOM 689 C CA . ASP A 1 90 ? 10.166 4.806 -13.540 1.00 88.94 90 ASP A CA 1
ATOM 690 C C . ASP A 1 90 ? 11.070 3.560 -13.447 1.00 88.94 90 ASP A C 1
ATOM 692 O O . ASP A 1 90 ? 12.134 3.512 -14.067 1.00 88.94 90 ASP A O 1
ATOM 696 N N . GLY A 1 91 ? 10.661 2.553 -12.672 1.00 89.25 91 GLY A N 1
ATOM 697 C CA . GLY A 1 91 ? 11.385 1.304 -12.474 1.00 89.25 91 GLY A CA 1
ATOM 698 C C . GLY A 1 91 ? 12.482 1.341 -11.418 1.00 89.25 91 GLY A C 1
ATOM 699 O O . GLY A 1 91 ? 13.114 0.309 -11.194 1.00 89.25 91 GLY A O 1
ATOM 700 N N . ARG A 1 92 ? 12.700 2.462 -10.721 1.00 92.88 92 ARG A N 1
ATOM 701 C CA . ARG A 1 92 ? 13.638 2.510 -9.593 1.00 92.88 92 ARG A CA 1
ATOM 702 C C . ARG A 1 92 ? 13.000 1.934 -8.336 1.00 92.88 92 ARG A C 1
ATOM 704 O O . ARG A 1 92 ? 11.875 2.276 -7.974 1.00 92.88 92 ARG A O 1
ATOM 711 N N . ARG A 1 93 ? 13.742 1.084 -7.625 1.00 94.06 93 ARG A N 1
ATOM 712 C CA . ARG A 1 93 ? 13.398 0.682 -6.256 1.00 94.06 93 ARG A CA 1
ATOM 713 C C . ARG A 1 93 ? 13.932 1.729 -5.286 1.00 94.06 93 ARG A C 1
ATOM 715 O O . ARG A 1 93 ? 15.107 2.077 -5.340 1.00 94.06 93 ARG A O 1
ATOM 722 N N . ILE A 1 94 ? 13.089 2.186 -4.377 1.00 94.69 94 ILE A N 1
ATOM 723 C CA . ILE A 1 94 ? 13.429 3.117 -3.307 1.00 94.69 94 ILE A CA 1
ATOM 724 C C . ILE A 1 94 ? 13.206 2.474 -1.940 1.00 94.69 94 ILE A C 1
ATOM 726 O O . ILE A 1 94 ? 12.433 1.523 -1.791 1.00 94.69 94 ILE A O 1
ATOM 730 N N . TYR A 1 95 ? 13.901 3.014 -0.945 1.00 94.62 95 TYR A N 1
ATOM 731 C CA . TYR A 1 95 ? 13.715 2.702 0.463 1.00 94.62 95 TYR A CA 1
ATOM 732 C C . TYR A 1 95 ? 13.384 3.977 1.234 1.00 94.62 95 TYR A C 1
ATOM 734 O O . TYR A 1 95 ? 14.168 4.933 1.224 1.00 94.62 95 TYR A O 1
ATOM 742 N N . TYR A 1 96 ? 12.258 3.981 1.937 1.00 93.38 96 TYR A N 1
ATOM 743 C CA . TYR A 1 96 ? 11.843 5.096 2.776 1.00 93.38 96 TYR A CA 1
ATOM 744 C C . TYR A 1 96 ? 12.609 5.093 4.093 1.00 93.38 96 TYR A C 1
ATOM 746 O O . TYR A 1 96 ? 12.517 4.170 4.902 1.00 93.38 96 TYR A O 1
ATOM 754 N N . THR A 1 97 ? 13.359 6.166 4.332 1.00 91.00 97 THR A N 1
ATOM 755 C CA . THR A 1 97 ? 13.942 6.433 5.652 1.00 91.00 97 THR A CA 1
ATOM 756 C C . THR A 1 97 ? 12.928 7.088 6.578 1.00 91.00 97 THR A C 1
ATOM 758 O O . THR A 1 97 ? 12.957 6.837 7.779 1.00 91.00 97 THR A O 1
ATOM 761 N N . ASP A 1 98 ? 12.044 7.910 6.012 1.00 91.62 98 ASP A N 1
ATOM 762 C CA . ASP A 1 98 ? 10.942 8.565 6.710 1.00 91.62 98 ASP A CA 1
ATOM 763 C C . ASP A 1 98 ? 9.776 8.742 5.726 1.00 91.62 98 ASP A C 1
ATOM 765 O O . ASP A 1 98 ? 9.815 9.572 4.819 1.00 91.62 98 ASP A O 1
ATOM 769 N N . PHE A 1 99 ? 8.771 7.880 5.851 1.00 92.38 99 PHE A N 1
ATOM 770 C CA . PHE A 1 99 ? 7.638 7.818 4.932 1.00 92.38 99 PHE A CA 1
ATOM 771 C C . PHE A 1 99 ? 6.607 8.920 5.243 1.00 92.38 99 PHE A C 1
ATOM 773 O O . PHE A 1 99 ? 6.251 9.075 6.414 1.00 92.38 99 PHE A O 1
ATOM 780 N N . PRO A 1 100 ? 6.069 9.644 4.237 1.00 92.00 100 PRO A N 1
ATOM 781 C CA . PRO A 1 100 ? 6.287 9.488 2.788 1.00 92.00 100 PRO A CA 1
ATOM 782 C C . PRO A 1 100 ? 7.374 10.399 2.185 1.00 92.00 100 PRO A C 1
ATOM 784 O O . PRO A 1 100 ? 7.672 10.303 0.999 1.00 92.00 100 PRO A O 1
ATOM 787 N N . ASN A 1 101 ? 7.978 11.295 2.966 1.00 91.56 101 ASN A N 1
ATOM 788 C CA . ASN A 1 101 ? 8.713 12.439 2.410 1.00 91.56 101 ASN A CA 1
ATOM 789 C C . ASN A 1 101 ? 10.189 12.171 2.087 1.00 91.56 101 ASN A C 1
ATOM 791 O O . ASN A 1 101 ? 10.744 12.806 1.192 1.00 91.56 101 ASN A O 1
ATOM 795 N N . HIS A 1 102 ? 10.845 11.263 2.811 1.00 92.19 102 HIS A N 1
ATOM 796 C CA . HIS A 1 102 ? 12.274 11.004 2.660 1.00 92.19 102 HIS A CA 1
ATOM 797 C C . HIS A 1 102 ? 12.533 9.552 2.282 1.00 92.19 102 HIS A C 1
ATOM 799 O O . HIS A 1 102 ? 12.285 8.613 3.048 1.00 92.19 102 HIS A O 1
ATOM 805 N N . TYR A 1 103 ? 13.125 9.385 1.108 1.00 94.19 103 TYR A N 1
ATOM 806 C CA . TYR A 1 103 ? 13.555 8.106 0.580 1.00 94.19 103 TYR A CA 1
ATOM 807 C C . TYR A 1 103 ? 14.941 8.222 -0.038 1.00 94.19 103 TYR A C 1
ATOM 809 O O . TYR A 1 103 ? 15.431 9.305 -0.361 1.00 94.19 103 TYR A O 1
ATOM 817 N N . VAL A 1 104 ? 15.572 7.071 -0.208 1.00 93.00 104 VAL A N 1
ATOM 818 C CA . VAL A 1 104 ? 16.780 6.926 -1.012 1.00 93.00 104 VAL A CA 1
ATOM 819 C C . VAL A 1 104 ? 16.549 5.875 -2.080 1.00 93.00 104 VAL A C 1
ATOM 821 O O . VAL A 1 104 ? 15.681 5.013 -1.935 1.00 93.00 104 VAL A O 1
ATOM 824 N N . GLU A 1 105 ? 17.366 5.902 -3.122 1.00 92.19 105 GLU A N 1
ATOM 825 C CA . GLU A 1 105 ? 17.432 4.790 -4.059 1.00 92.19 105 GLU A CA 1
ATOM 826 C C . GLU A 1 105 ? 17.956 3.532 -3.354 1.00 92.19 105 GLU A C 1
ATOM 828 O O . GLU A 1 105 ? 18.873 3.591 -2.529 1.00 92.19 105 GLU A O 1
ATOM 833 N N . PHE A 1 106 ? 17.310 2.400 -3.622 1.00 90.44 106 PHE A N 1
ATOM 834 C CA . PHE A 1 106 ? 17.657 1.134 -3.005 1.00 90.44 106 PHE A CA 1
ATOM 835 C C . PHE A 1 106 ? 18.875 0.536 -3.695 1.00 90.44 106 PHE A C 1
ATOM 837 O O . PHE A 1 106 ? 18.871 0.280 -4.898 1.00 90.44 106 PHE A O 1
ATOM 844 N N . ASP A 1 107 ? 19.876 0.219 -2.889 1.00 85.44 107 ASP A N 1
ATOM 845 C CA . ASP A 1 107 ? 21.085 -0.452 -3.319 1.00 85.44 107 ASP A CA 1
ATOM 846 C C . ASP A 1 107 ? 21.418 -1.594 -2.346 1.00 85.44 107 ASP A C 1
ATOM 848 O O . ASP A 1 107 ? 21.293 -1.462 -1.124 1.00 85.44 107 ASP A O 1
ATOM 852 N N . TYR A 1 108 ? 21.831 -2.731 -2.910 1.00 78.81 108 TYR A N 1
ATOM 853 C CA . TYR A 1 108 ? 22.207 -3.922 -2.154 1.00 78.81 108 TYR A CA 1
ATOM 854 C C . TYR A 1 108 ? 23.545 -3.744 -1.423 1.00 78.81 108 TYR A C 1
ATOM 856 O O . TYR A 1 108 ? 23.752 -4.376 -0.387 1.00 78.81 108 TYR A O 1
ATOM 864 N N . GLU A 1 109 ? 24.446 -2.895 -1.927 1.00 79.94 109 GLU A N 1
ATOM 865 C CA . GLU A 1 109 ? 25.762 -2.655 -1.316 1.00 79.94 109 GLU A CA 1
ATOM 866 C C . GLU A 1 109 ? 25.658 -1.781 -0.063 1.00 79.94 109 GLU A C 1
ATOM 868 O O . GLU A 1 109 ? 26.397 -1.968 0.903 1.00 79.94 109 GLU A O 1
ATOM 873 N N . SER A 1 110 ? 24.663 -0.894 -0.033 1.00 76.81 110 SER A N 1
ATOM 874 C CA . SER A 1 110 ? 24.351 -0.005 1.090 1.00 76.81 110 SER A CA 1
ATOM 875 C C . SER A 1 110 ? 23.959 -0.728 2.392 1.00 76.81 110 SER A C 1
ATOM 877 O O . SER A 1 110 ? 23.763 -0.074 3.417 1.00 76.81 110 SER A O 1
ATOM 879 N N . GLY A 1 111 ? 23.804 -2.059 2.377 1.00 73.94 111 GLY A N 1
ATOM 880 C CA . GLY A 1 111 ? 23.509 -2.875 3.562 1.00 73.94 111 GLY A CA 1
ATOM 881 C C . GLY A 1 111 ? 22.124 -2.635 4.173 1.00 73.94 111 GLY A C 1
ATOM 882 O O . GLY A 1 111 ? 21.853 -3.089 5.286 1.00 73.94 111 GLY A O 1
ATOM 883 N N . ARG A 1 112 ? 21.245 -1.912 3.470 1.00 78.25 112 ARG A N 1
ATOM 884 C CA . ARG A 1 112 ? 19.882 -1.632 3.927 1.00 78.25 112 ARG A CA 1
ATOM 885 C C . ARG A 1 112 ? 19.038 -2.902 3.834 1.00 78.25 112 ARG A C 1
ATOM 887 O O . ARG A 1 112 ? 19.148 -3.629 2.843 1.00 78.25 112 ARG A O 1
ATOM 894 N N . PRO A 1 113 ? 18.191 -3.182 4.837 1.00 75.88 113 PRO A N 1
ATOM 895 C CA . PRO A 1 113 ? 17.259 -4.288 4.727 1.00 75.88 113 PRO A CA 1
ATOM 896 C C . PRO A 1 113 ? 16.309 -4.001 3.558 1.00 75.88 113 PRO A C 1
ATOM 898 O O . PRO A 1 113 ? 15.688 -2.943 3.496 1.00 75.88 113 PRO A O 1
ATOM 901 N N . GLY A 1 114 ? 16.249 -4.930 2.600 1.00 85.88 114 GLY A N 1
ATOM 902 C CA . GLY A 1 114 ? 15.180 -4.973 1.605 1.00 85.88 114 GLY A CA 1
ATOM 903 C C . GLY A 1 114 ? 13.874 -5.387 2.275 1.00 85.88 114 GLY A C 1
ATOM 904 O O . GLY A 1 114 ? 13.545 -4.900 3.351 1.00 85.88 114 GLY A O 1
ATOM 905 N N . ILE A 1 115 ? 13.153 -6.336 1.685 1.00 91.38 115 ILE A N 1
ATOM 906 C CA . ILE A 1 115 ? 12.029 -6.948 2.397 1.00 91.38 115 ILE A CA 1
ATOM 907 C C . ILE A 1 115 ? 12.581 -7.793 3.548 1.00 91.38 115 ILE A C 1
ATOM 909 O O . ILE A 1 115 ? 13.434 -8.666 3.344 1.00 91.38 115 ILE A O 1
ATOM 913 N N . ASP A 1 116 ? 12.077 -7.542 4.750 1.00 89.94 116 ASP A N 1
ATOM 914 C CA . ASP A 1 116 ? 12.516 -8.163 5.997 1.00 89.94 116 ASP A CA 1
ATOM 915 C C . ASP A 1 116 ? 11.351 -8.819 6.765 1.00 89.94 116 ASP A C 1
ATOM 917 O O . ASP A 1 116 ? 10.221 -8.892 6.288 1.00 89.94 116 ASP A O 1
ATOM 921 N N . VAL A 1 117 ? 11.626 -9.325 7.971 1.00 89.62 117 VAL A N 1
ATOM 922 C CA . VAL A 1 117 ? 10.615 -9.969 8.836 1.00 89.62 117 VAL A CA 1
ATOM 923 C C . VAL A 1 117 ? 9.621 -8.955 9.426 1.00 89.62 117 VAL A C 1
ATOM 925 O O . VAL A 1 117 ? 8.543 -9.334 9.886 1.00 89.62 117 VAL A O 1
ATOM 928 N N . HIS A 1 118 ? 9.959 -7.663 9.430 1.00 91.25 118 HIS A N 1
ATOM 929 C CA . HIS A 1 118 ? 9.061 -6.603 9.884 1.00 91.25 118 HIS A CA 1
ATOM 930 C C . HIS A 1 118 ? 8.041 -6.218 8.811 1.00 91.25 118 HIS A C 1
ATOM 932 O O . HIS A 1 118 ? 6.963 -5.723 9.148 1.00 91.25 118 HIS A O 1
ATOM 938 N N . THR A 1 119 ? 8.343 -6.504 7.545 1.00 94.06 119 THR A N 1
ATOM 939 C CA . THR A 1 119 ? 7.428 -6.330 6.423 1.00 94.06 119 THR A CA 1
ATOM 940 C C . THR A 1 119 ? 6.255 -7.302 6.541 1.00 94.06 119 THR A C 1
ATOM 942 O O . THR A 1 119 ? 6.410 -8.522 6.521 1.00 94.06 119 THR A O 1
ATOM 945 N N . LYS A 1 120 ? 5.037 -6.774 6.639 1.00 93.62 120 LYS A N 1
ATOM 946 C CA . LYS A 1 120 ? 3.822 -7.585 6.776 1.00 93.62 120 LYS A CA 1
ATOM 947 C C . LYS A 1 120 ? 3.373 -8.163 5.438 1.00 93.62 120 LYS A C 1
ATOM 949 O O . LYS A 1 120 ? 3.021 -9.344 5.359 1.00 93.62 120 LYS A O 1
ATOM 954 N N . PHE A 1 121 ? 3.378 -7.328 4.400 1.00 95.69 121 PHE A N 1
ATOM 955 C CA . PHE A 1 121 ? 2.952 -7.695 3.054 1.00 95.69 121 PHE A CA 1
ATOM 956 C C . PHE A 1 121 ? 3.879 -7.128 1.987 1.00 95.69 121 PHE A C 1
ATOM 958 O O . PHE A 1 121 ? 4.332 -5.991 2.090 1.00 95.69 121 PHE A O 1
ATOM 965 N N . LEU A 1 122 ? 4.069 -7.917 0.930 1.00 96.69 122 LEU A N 1
ATOM 966 C CA . LEU A 1 122 ? 4.480 -7.423 -0.378 1.00 96.69 122 LEU A CA 1
ATOM 967 C C . LEU A 1 122 ? 3.226 -7.291 -1.243 1.00 96.69 122 LEU A C 1
ATOM 969 O O . LEU A 1 122 ? 2.628 -8.304 -1.620 1.00 96.69 122 LEU A O 1
ATOM 973 N N . VAL A 1 123 ? 2.829 -6.059 -1.539 1.00 96.50 123 VAL A N 1
ATOM 974 C CA . VAL A 1 123 ? 1.666 -5.751 -2.370 1.00 96.50 123 VAL A CA 1
ATOM 975 C C . VAL A 1 123 ? 2.114 -5.555 -3.813 1.00 96.50 123 VAL A C 1
ATOM 977 O O . VAL A 1 123 ? 3.027 -4.783 -4.102 1.00 96.50 123 VAL A O 1
ATOM 980 N N . ILE A 1 124 ? 1.467 -6.278 -4.723 1.00 95.44 124 ILE A N 1
ATOM 981 C CA . ILE A 1 124 ? 1.749 -6.228 -6.156 1.00 95.44 124 ILE A CA 1
ATOM 982 C C . ILE A 1 124 ? 0.601 -5.499 -6.854 1.00 95.44 124 ILE A C 1
ATOM 984 O O . ILE A 1 124 ? -0.530 -5.994 -6.867 1.00 95.44 124 ILE A O 1
ATOM 988 N N . GLY A 1 125 ? 0.913 -4.334 -7.414 1.00 92.56 125 GLY A N 1
ATOM 989 C CA . GLY A 1 125 ? 0.045 -3.543 -8.279 1.00 92.56 125 GLY A CA 1
ATOM 990 C C . GLY A 1 125 ? -0.067 -4.105 -9.691 1.00 92.56 125 GLY A C 1
ATOM 991 O O . GLY A 1 125 ? 0.278 -5.260 -9.966 1.00 92.56 125 GLY A O 1
ATOM 992 N N . GLN A 1 126 ? -0.567 -3.278 -10.602 1.00 89.62 126 GLN A N 1
ATOM 993 C CA . GLN A 1 126 ? -0.632 -3.628 -12.010 1.00 89.62 126 GLN A CA 1
ATOM 994 C C . GLN A 1 126 ? 0.776 -3.646 -12.605 1.00 89.62 126 GLN A C 1
ATOM 996 O O . GLN A 1 126 ? 1.588 -2.750 -12.380 1.00 89.62 126 GLN A O 1
ATOM 1001 N N . ILE A 1 127 ? 1.075 -4.697 -13.362 1.00 87.31 127 ILE A N 1
ATOM 1002 C CA . ILE A 1 127 ? 2.353 -4.835 -14.054 1.00 87.31 127 ILE A CA 1
ATOM 1003 C C . ILE A 1 127 ? 2.078 -4.613 -15.544 1.00 87.31 127 ILE A C 1
ATOM 1005 O O . ILE A 1 127 ? 1.306 -5.385 -16.120 1.00 87.31 127 ILE A O 1
ATOM 1009 N N . PRO A 1 128 ? 2.655 -3.572 -16.162 1.00 81.88 128 PRO A N 1
ATOM 1010 C CA . PRO A 1 128 ? 2.510 -3.329 -17.595 1.00 81.88 128 PRO A CA 1
ATOM 1011 C C . PRO A 1 128 ? 3.176 -4.443 -18.423 1.00 81.88 128 PRO A C 1
ATOM 1013 O O . PRO A 1 128 ? 4.164 -5.047 -18.003 1.00 81.88 128 PRO A O 1
ATOM 1016 N N . ASP A 1 129 ? 2.629 -4.726 -19.610 1.00 82.25 129 ASP A N 1
ATOM 1017 C CA . ASP A 1 129 ? 3.187 -5.716 -20.540 1.00 82.25 129 ASP A CA 1
ATOM 1018 C C . ASP A 1 129 ? 4.253 -5.062 -21.429 1.00 82.25 129 ASP A C 1
ATOM 1020 O O . ASP A 1 129 ? 3.973 -4.091 -22.136 1.00 82.25 129 ASP A O 1
ATOM 1024 N N . VAL A 1 130 ? 5.458 -5.634 -21.446 1.00 79.44 130 VAL A N 1
ATOM 1025 C CA . VAL A 1 130 ? 6.600 -5.200 -22.272 1.00 79.44 130 VAL A CA 1
ATOM 1026 C C . VAL A 1 130 ? 6.232 -5.094 -23.759 1.00 79.44 130 VAL A C 1
ATOM 1028 O O . VAL A 1 130 ? 6.730 -4.223 -24.472 1.00 79.44 130 VAL A O 1
ATOM 1031 N N . ASN A 1 131 ? 5.334 -5.958 -24.244 1.00 77.75 131 ASN A N 1
ATOM 1032 C CA . ASN A 1 131 ? 4.952 -6.002 -25.659 1.00 77.75 131 ASN A CA 1
ATOM 1033 C C . ASN A 1 131 ? 3.942 -4.919 -26.050 1.00 77.75 131 ASN A C 1
ATOM 1035 O O . ASN A 1 131 ? 3.731 -4.677 -27.238 1.00 77.75 131 ASN A O 1
ATOM 1039 N N . SER A 1 132 ? 3.301 -4.282 -25.068 1.00 73.38 132 SER A N 1
ATOM 1040 C CA . SER A 1 132 ? 2.259 -3.278 -25.313 1.00 73.38 132 SER A CA 1
ATOM 1041 C C . SER A 1 132 ? 2.822 -1.906 -25.696 1.00 73.38 132 SER A C 1
ATOM 1043 O O . SER A 1 132 ? 2.079 -1.038 -26.152 1.00 73.38 132 SER A O 1
ATOM 1045 N N . VAL A 1 133 ? 4.140 -1.725 -25.568 1.00 76.19 133 VAL A N 1
ATOM 1046 C CA . VAL A 1 133 ? 4.783 -0.416 -25.607 1.00 76.19 133 VAL A CA 1
ATOM 1047 C C . VAL A 1 133 ? 5.719 -0.251 -26.804 1.00 76.19 133 VAL A C 1
ATOM 1049 O O . VAL A 1 133 ? 6.562 -1.102 -27.098 1.00 76.19 133 VAL A O 1
ATOM 1052 N N . ALA A 1 134 ? 5.579 0.875 -27.509 1.00 66.88 134 ALA A N 1
ATOM 1053 C CA . ALA A 1 134 ? 6.370 1.193 -28.700 1.00 66.88 134 ALA A CA 1
ATOM 1054 C C . ALA A 1 134 ? 7.711 1.882 -28.379 1.00 66.88 134 ALA A C 1
ATOM 1056 O O . ALA A 1 134 ? 8.667 1.733 -29.140 1.00 66.88 134 ALA A O 1
ATOM 1057 N N . LEU A 1 135 ? 7.792 2.621 -27.268 1.00 78.88 135 LEU A N 1
ATOM 1058 C CA . LEU A 1 135 ? 8.964 3.404 -26.870 1.00 78.88 135 LEU A CA 1
ATOM 1059 C C . LEU A 1 135 ? 10.003 2.541 -26.142 1.00 78.88 135 LEU A C 1
ATOM 1061 O O . LEU A 1 135 ? 9.687 1.837 -25.191 1.00 78.88 135 LEU A O 1
ATOM 1065 N N . GLU A 1 136 ? 11.265 2.634 -26.561 1.00 78.94 136 GLU A N 1
ATOM 1066 C CA . GLU A 1 136 ? 12.376 1.850 -25.994 1.00 78.94 136 GLU A CA 1
ATOM 1067 C C . GLU A 1 136 ? 12.642 2.184 -24.516 1.00 78.94 136 GLU A C 1
ATOM 1069 O O . GLU A 1 136 ? 12.797 1.285 -23.701 1.00 78.94 136 GLU A O 1
ATOM 1074 N N . LYS A 1 137 ? 12.553 3.466 -24.135 1.00 80.25 137 LYS A N 1
ATOM 1075 C CA . LYS A 1 137 ? 12.712 3.899 -22.734 1.00 80.25 137 LYS A CA 1
ATOM 1076 C C . LYS A 1 137 ? 11.683 3.282 -21.792 1.00 80.25 137 LYS A C 1
ATOM 1078 O O . LYS A 1 137 ? 12.011 2.924 -20.669 1.00 80.25 137 LYS A O 1
ATOM 1083 N N . GLU A 1 138 ? 10.437 3.188 -22.238 1.00 81.69 138 GLU A N 1
ATOM 1084 C CA . GLU A 1 138 ? 9.363 2.612 -21.431 1.00 81.69 138 GLU A CA 1
ATOM 1085 C C . GLU A 1 138 ? 9.548 1.094 -21.301 1.00 81.69 138 GLU A C 1
ATOM 1087 O O . GLU A 1 138 ? 9.282 0.536 -20.242 1.00 81.69 138 GLU A O 1
ATOM 1092 N N . LYS A 1 139 ? 10.110 0.420 -22.315 1.00 85.81 139 LYS A N 1
ATOM 1093 C CA . LYS A 1 139 ? 10.499 -0.995 -22.194 1.00 85.81 139 LYS A CA 1
ATOM 1094 C C . LYS A 1 139 ? 11.554 -1.198 -21.112 1.00 85.81 139 LYS A C 1
ATOM 1096 O O . LYS A 1 139 ? 11.353 -2.056 -20.257 1.00 85.81 139 LYS A O 1
ATOM 1101 N N . ASP A 1 140 ? 12.605 -0.378 -21.092 1.00 87.44 140 ASP A N 1
ATOM 1102 C CA . ASP A 1 140 ? 13.654 -0.458 -20.065 1.00 87.44 140 ASP A CA 1
ATOM 1103 C C . ASP A 1 140 ? 13.076 -0.273 -18.651 1.00 87.44 140 ASP A C 1
ATOM 1105 O O . ASP A 1 140 ? 13.439 -0.987 -17.714 1.00 87.44 140 ASP A O 1
ATOM 1109 N N . GLN A 1 141 ? 12.139 0.667 -18.483 1.00 88.44 141 GLN A N 1
ATOM 1110 C CA . GLN A 1 141 ? 11.448 0.890 -17.208 1.00 88.44 141 GLN A CA 1
ATOM 1111 C C . GLN A 1 141 ? 10.654 -0.348 -16.780 1.00 88.44 141 GLN A C 1
ATOM 1113 O O . GLN A 1 141 ? 10.797 -0.811 -15.648 1.00 88.44 141 GLN A O 1
ATOM 1118 N N . ILE A 1 142 ? 9.870 -0.931 -17.689 1.00 89.12 142 ILE A N 1
ATOM 1119 C CA . ILE A 1 142 ? 9.072 -2.134 -17.413 1.00 89.12 142 ILE A CA 1
ATOM 1120 C C . ILE A 1 142 ? 9.976 -3.322 -17.071 1.00 89.12 142 ILE A C 1
ATOM 1122 O O . ILE A 1 142 ? 9.700 -4.060 -16.122 1.00 89.12 142 ILE A O 1
ATOM 1126 N N . GLU A 1 143 ? 11.078 -3.501 -17.797 1.00 90.62 143 GLU A N 1
ATOM 1127 C CA . GLU A 1 143 ? 12.063 -4.544 -17.509 1.00 90.62 143 GLU A CA 1
ATOM 1128 C C . GLU A 1 143 ? 12.686 -4.369 -16.118 1.00 90.62 143 GLU A C 1
ATOM 1130 O O . GLU A 1 143 ? 12.819 -5.345 -15.371 1.00 90.62 143 GLU A O 1
ATOM 1135 N N . ASN A 1 144 ? 12.992 -3.132 -15.717 1.00 91.81 144 ASN A N 1
ATOM 1136 C CA . ASN A 1 144 ? 13.477 -2.834 -14.370 1.00 91.81 144 ASN A CA 1
ATOM 1137 C C . ASN A 1 144 ? 12.421 -3.135 -13.295 1.00 91.81 144 ASN A C 1
ATOM 1139 O O . ASN A 1 144 ? 12.749 -3.768 -12.286 1.00 91.81 144 ASN A O 1
ATOM 1143 N N . ILE A 1 145 ? 11.149 -2.783 -13.526 1.00 92.75 145 ILE A N 1
ATOM 1144 C CA . ILE A 1 145 ? 10.041 -3.137 -12.622 1.00 92.75 145 ILE A CA 1
ATOM 1145 C C . ILE A 1 145 ? 9.952 -4.658 -12.461 1.00 92.75 145 ILE A C 1
ATOM 1147 O O . ILE A 1 145 ? 9.889 -5.153 -11.335 1.00 92.75 145 ILE A O 1
ATOM 1151 N N . LEU A 1 146 ? 9.992 -5.417 -13.561 1.00 92.81 146 LEU A N 1
ATOM 1152 C CA . LEU A 1 146 ? 9.944 -6.884 -13.540 1.00 92.81 146 LEU A CA 1
ATOM 1153 C C . LEU A 1 146 ? 11.139 -7.490 -12.796 1.00 92.81 146 LEU A C 1
ATOM 1155 O O . LEU A 1 146 ? 10.976 -8.401 -11.980 1.00 92.81 146 LEU A O 1
ATOM 1159 N N . LYS A 1 147 ? 12.339 -6.949 -13.015 1.00 93.69 147 LYS A N 1
ATOM 1160 C CA . LYS A 1 147 ? 13.557 -7.364 -12.314 1.00 93.69 147 LYS A CA 1
ATOM 1161 C C . LYS A 1 147 ? 13.443 -7.141 -10.805 1.00 93.69 147 LYS A C 1
ATOM 1163 O O . LYS A 1 147 ? 13.753 -8.047 -10.025 1.00 93.69 147 LYS A O 1
ATOM 1168 N N . HIS A 1 148 ? 12.992 -5.961 -10.378 1.00 94.12 148 HIS A N 1
ATOM 1169 C CA . HIS A 1 148 ? 12.798 -5.658 -8.960 1.00 94.12 148 HIS A CA 1
ATOM 1170 C C . HIS A 1 148 ? 11.660 -6.473 -8.346 1.00 94.12 148 HIS A C 1
ATOM 1172 O O . HIS A 1 148 ? 11.811 -6.965 -7.228 1.00 94.12 148 HIS A O 1
ATOM 1178 N N . LEU A 1 149 ? 10.574 -6.706 -9.084 1.00 94.25 149 LEU A N 1
ATOM 1179 C CA . LEU A 1 149 ? 9.484 -7.583 -8.669 1.00 94.25 149 LEU A CA 1
ATOM 1180 C C . LEU A 1 149 ? 9.982 -8.996 -8.365 1.00 94.25 149 LEU A C 1
ATOM 1182 O O . LEU A 1 149 ? 9.653 -9.552 -7.317 1.00 94.25 149 LEU A O 1
ATOM 1186 N N . ASP A 1 150 ? 10.780 -9.585 -9.252 1.00 94.75 150 ASP A N 1
ATOM 1187 C CA . ASP A 1 150 ? 11.323 -10.925 -9.042 1.00 94.75 150 ASP A CA 1
ATOM 1188 C C . ASP A 1 150 ? 12.289 -10.981 -7.855 1.00 94.75 150 ASP A C 1
ATOM 1190 O O . ASP A 1 150 ? 12.275 -11.953 -7.090 1.00 94.75 150 ASP A O 1
ATOM 1194 N N . ALA A 1 151 ? 13.102 -9.940 -7.662 1.00 93.50 151 ALA A N 1
ATOM 1195 C CA . ALA A 1 151 ? 13.971 -9.824 -6.497 1.00 93.50 151 ALA A CA 1
ATOM 1196 C C . ALA A 1 151 ? 13.159 -9.737 -5.194 1.00 93.50 151 ALA A C 1
ATOM 1198 O O . ALA A 1 151 ? 13.352 -10.553 -4.290 1.00 93.50 151 ALA A O 1
ATOM 1199 N N . MET A 1 152 ? 12.178 -8.836 -5.137 1.00 94.56 152 MET A N 1
ATOM 1200 C CA . MET A 1 152 ? 11.305 -8.637 -3.978 1.00 94.56 152 MET A CA 1
ATOM 1201 C C . MET A 1 152 ? 10.452 -9.874 -3.687 1.00 94.56 152 MET A C 1
ATOM 1203 O O . MET A 1 152 ? 10.319 -10.279 -2.536 1.00 94.56 152 MET A O 1
ATOM 1207 N N . ARG A 1 153 ? 9.957 -10.582 -4.707 1.00 95.31 153 ARG A N 1
ATOM 1208 C CA . ARG A 1 153 ? 9.275 -11.874 -4.519 1.00 95.31 153 ARG A CA 1
ATOM 1209 C C . ARG A 1 153 ? 10.186 -12.918 -3.874 1.00 95.31 153 ARG A C 1
ATOM 1211 O O . ARG A 1 153 ? 9.731 -13.671 -3.012 1.00 95.31 153 ARG A O 1
ATOM 1218 N N . LYS A 1 154 ? 11.456 -12.997 -4.285 1.00 94.69 154 LYS A N 1
ATOM 1219 C CA . LYS A 1 154 ? 12.438 -13.918 -3.686 1.00 94.69 154 LYS A CA 1
ATOM 1220 C C . LYS A 1 154 ? 12.762 -13.528 -2.244 1.00 94.69 154 LYS A C 1
ATOM 1222 O O . LYS A 1 154 ? 12.831 -14.415 -1.396 1.00 94.69 154 LYS A O 1
ATOM 1227 N N . GLU A 1 155 ? 12.932 -12.237 -1.964 1.00 93.38 155 GLU A N 1
ATOM 1228 C CA . GLU A 1 155 ? 13.134 -11.714 -0.607 1.00 93.38 155 GLU A CA 1
ATOM 1229 C C . GLU A 1 155 ? 11.938 -12.039 0.295 1.00 93.38 155 GLU A C 1
ATOM 1231 O O . GLU A 1 155 ? 12.114 -12.692 1.321 1.00 93.38 155 GLU A O 1
ATOM 1236 N N . ALA A 1 156 ? 10.720 -11.708 -0.140 1.00 95.56 156 ALA A N 1
ATOM 1237 C CA . ALA A 1 156 ? 9.491 -11.983 0.597 1.00 95.56 156 ALA A CA 1
ATOM 1238 C C . ALA A 1 156 ? 9.336 -13.475 0.917 1.00 95.56 156 ALA A C 1
ATOM 1240 O O . ALA A 1 156 ? 9.081 -13.844 2.060 1.00 95.56 156 ALA A O 1
ATOM 1241 N N . ARG A 1 157 ? 9.574 -14.359 -0.063 1.00 94.69 157 ARG A N 1
ATOM 1242 C CA . ARG A 1 157 ? 9.540 -15.816 0.159 1.00 94.69 157 ARG A CA 1
ATOM 1243 C C . ARG A 1 157 ? 10.580 -16.281 1.173 1.00 94.69 157 ARG A C 1
ATOM 1245 O O . ARG A 1 157 ? 10.274 -17.150 1.981 1.00 94.69 157 ARG A O 1
ATOM 1252 N N . ARG A 1 158 ? 11.792 -15.720 1.131 1.00 93.69 158 ARG A N 1
ATOM 1253 C CA . ARG A 1 158 ? 12.872 -16.071 2.064 1.00 93.69 158 ARG A CA 1
ATOM 1254 C C . ARG A 1 158 ? 12.532 -15.668 3.497 1.00 93.69 158 ARG A C 1
ATOM 1256 O O . ARG A 1 158 ? 12.832 -16.423 4.412 1.00 93.69 158 ARG A O 1
ATOM 1263 N N . GLN A 1 159 ? 11.904 -14.508 3.667 1.00 94.00 159 GLN A N 1
ATOM 1264 C CA . GLN A 1 159 ? 11.523 -13.968 4.975 1.00 94.00 159 GLN A CA 1
ATOM 1265 C C . GLN A 1 159 ? 10.148 -14.453 5.463 1.00 94.00 159 GLN A C 1
ATOM 1267 O O . GLN A 1 159 ? 9.757 -14.162 6.588 1.00 94.00 159 GLN A O 1
ATOM 1272 N N . GLY A 1 160 ? 9.401 -15.196 4.638 1.00 93.88 160 GLY A N 1
ATOM 1273 C CA . GLY A 1 160 ? 8.046 -15.648 4.970 1.00 93.88 160 GLY A CA 1
ATOM 1274 C C . GLY A 1 160 ? 6.984 -14.542 4.911 1.00 93.88 160 GLY A C 1
ATOM 1275 O O . GLY A 1 160 ? 5.904 -14.698 5.477 1.00 93.88 160 GLY A O 1
ATOM 1276 N N . VAL A 1 161 ? 7.269 -13.437 4.219 1.00 95.31 161 VAL A N 1
ATOM 1277 C CA . VAL A 1 161 ? 6.343 -12.315 4.024 1.00 95.31 161 VAL A CA 1
ATOM 1278 C C . VAL A 1 161 ? 5.258 -12.709 3.027 1.00 95.31 161 VAL A C 1
ATOM 1280 O O . VAL A 1 161 ? 5.528 -13.291 1.970 1.00 95.31 161 VAL A O 1
ATOM 1283 N N . ARG A 1 162 ? 4.000 -12.389 3.347 1.00 93.75 162 ARG A N 1
ATOM 1284 C CA . ARG A 1 162 ? 2.864 -12.743 2.493 1.00 93.75 162 ARG A CA 1
ATOM 1285 C C . ARG A 1 162 ? 2.786 -11.799 1.294 1.00 93.75 162 ARG A C 1
ATOM 1287 O O . ARG A 1 162 ? 2.777 -10.582 1.438 1.00 93.75 162 ARG A O 1
ATOM 1294 N N . ILE A 1 163 ? 2.673 -12.388 0.111 1.00 95.50 163 ILE A N 1
ATOM 1295 C CA . ILE A 1 163 ? 2.522 -11.667 -1.152 1.00 95.50 163 ILE A CA 1
ATOM 1296 C C . ILE A 1 163 ? 1.030 -11.560 -1.469 1.00 95.50 163 ILE A C 1
ATOM 1298 O O . ILE A 1 163 ? 0.317 -12.566 -1.394 1.00 95.50 163 ILE A O 1
ATOM 1302 N N . VAL A 1 164 ? 0.556 -10.360 -1.798 1.00 94.75 164 VAL A N 1
ATOM 1303 C CA . VAL A 1 164 ? -0.863 -10.071 -2.051 1.00 94.75 164 VAL A CA 1
ATOM 1304 C C . VAL A 1 164 ? -1.024 -9.180 -3.278 1.00 94.75 164 VAL A C 1
ATOM 1306 O O . VAL A 1 164 ? -0.122 -8.415 -3.614 1.00 94.75 164 VAL A O 1
ATOM 1309 N N . SER A 1 165 ? -2.162 -9.286 -3.963 1.00 93.56 165 SER A N 1
ATOM 1310 C CA . SER A 1 165 ? -2.498 -8.351 -5.040 1.00 93.56 165 SER A CA 1
ATOM 1311 C C . SER A 1 165 ? -2.966 -7.014 -4.460 1.00 93.56 165 SER A C 1
ATOM 1313 O O . SER A 1 165 ? -3.502 -6.976 -3.349 1.00 93.56 165 SER A O 1
ATOM 1315 N N . LEU A 1 166 ? -2.805 -5.924 -5.214 1.00 92.00 166 LEU A N 1
ATOM 1316 C CA . LEU A 1 166 ? -3.321 -4.610 -4.833 1.00 92.00 166 LEU A CA 1
ATOM 1317 C C . LEU A 1 166 ? -4.834 -4.659 -4.601 1.00 92.00 166 LEU A C 1
ATOM 1319 O O . LEU A 1 166 ? -5.300 -4.208 -3.566 1.00 92.00 166 LEU A O 1
ATOM 1323 N N . ASN A 1 167 ? -5.602 -5.305 -5.481 1.00 89.31 167 ASN A N 1
ATOM 1324 C CA . ASN A 1 167 ? -7.055 -5.427 -5.317 1.00 89.31 167 ASN A CA 1
ATOM 1325 C C . ASN A 1 167 ? -7.457 -6.159 -4.019 1.00 89.31 167 ASN A C 1
ATOM 1327 O O . ASN A 1 167 ? -8.391 -5.737 -3.333 1.00 89.31 167 ASN A O 1
ATOM 1331 N N . ASP A 1 168 ? -6.755 -7.235 -3.645 1.00 90.50 168 ASP A N 1
ATOM 1332 C CA . ASP A 1 168 ? -7.015 -7.930 -2.375 1.00 90.50 168 ASP A CA 1
ATOM 1333 C C . ASP A 1 168 ? -6.645 -7.057 -1.177 1.00 90.50 168 ASP A C 1
ATOM 1335 O O . ASP A 1 168 ? -7.387 -6.997 -0.195 1.00 90.50 168 ASP A O 1
ATOM 1339 N N . PHE A 1 169 ? -5.513 -6.358 -1.270 1.00 92.44 169 PHE A N 1
ATOM 1340 C CA . PHE A 1 169 ? -5.059 -5.433 -0.245 1.00 92.44 169 PHE A CA 1
ATOM 1341 C C . PHE A 1 169 ? -6.071 -4.301 -0.022 1.00 92.44 169 PHE A C 1
ATOM 1343 O O . PHE A 1 169 ? -6.511 -4.104 1.111 1.00 92.44 169 PHE A O 1
ATOM 1350 N N . LEU A 1 170 ? -6.510 -3.641 -1.100 1.00 89.94 170 LEU A N 1
ATOM 1351 C CA . LEU A 1 170 ? -7.542 -2.599 -1.090 1.00 89.94 170 LEU A CA 1
ATOM 1352 C C . LEU A 1 170 ? -8.860 -3.114 -0.505 1.00 89.94 170 LEU A C 1
ATOM 1354 O O . LEU A 1 170 ? -9.489 -2.442 0.312 1.00 89.94 170 LEU A O 1
ATOM 1358 N N . SER A 1 171 ? -9.243 -4.345 -0.850 1.00 87.94 171 SER A N 1
ATOM 1359 C CA . SER A 1 171 ? -10.432 -4.984 -0.281 1.00 87.94 171 SER A CA 1
ATOM 1360 C C . SER A 1 171 ? -10.307 -5.170 1.237 1.00 87.94 171 SER A C 1
ATOM 1362 O O . SER A 1 171 ? -11.269 -4.930 1.961 1.00 87.94 171 SER A O 1
ATOM 1364 N N . TRP A 1 172 ? -9.135 -5.562 1.750 1.00 89.69 172 TRP A N 1
ATOM 1365 C CA . TRP A 1 172 ? -8.927 -5.765 3.191 1.00 89.69 172 TRP A CA 1
ATOM 1366 C C . TRP A 1 172 ? -8.853 -4.479 4.007 1.00 89.69 172 TRP A C 1
ATOM 1368 O O . TRP A 1 172 ? -9.176 -4.513 5.191 1.00 89.69 172 TRP A O 1
ATOM 1378 N N . ILE A 1 173 ? -8.414 -3.370 3.412 1.00 90.75 173 ILE A N 1
ATOM 1379 C CA . ILE A 1 173 ? -8.443 -2.056 4.072 1.00 90.75 173 ILE A CA 1
ATOM 1380 C C . ILE A 1 173 ? -9.808 -1.371 3.937 1.00 90.75 173 ILE A C 1
ATOM 1382 O O . ILE A 1 173 ? -10.015 -0.312 4.520 1.00 90.75 173 ILE A O 1
ATOM 1386 N N . GLY A 1 174 ? -10.736 -1.967 3.179 1.00 87.25 174 GLY A N 1
ATOM 1387 C CA . GLY A 1 174 ? -12.057 -1.401 2.922 1.00 87.25 174 GLY A CA 1
ATOM 1388 C C . GLY A 1 174 ? -12.027 -0.181 2.000 1.00 87.25 174 GLY A C 1
ATOM 1389 O O . GLY A 1 174 ? -12.951 0.630 2.047 1.00 87.25 174 GLY A O 1
ATOM 1390 N N . TYR A 1 175 ? -10.982 -0.030 1.177 1.00 87.62 175 TYR A N 1
ATOM 1391 C CA . TYR A 1 175 ? -10.884 1.090 0.248 1.00 87.62 175 TYR A CA 1
ATOM 1392 C C . TYR A 1 175 ? -11.944 0.970 -0.842 1.00 87.62 175 TYR A C 1
ATOM 1394 O O . TYR A 1 175 ? -12.182 -0.101 -1.413 1.00 87.62 175 TYR A O 1
ATOM 1402 N N . LYS A 1 176 ? -12.575 2.104 -1.139 1.00 81.94 176 LYS A N 1
ATOM 1403 C CA . LYS A 1 176 ? -13.505 2.241 -2.248 1.00 81.94 176 LYS A CA 1
ATOM 1404 C C . LYS A 1 176 ? -13.047 3.386 -3.127 1.00 81.94 176 LYS A C 1
ATOM 1406 O O . LYS A 1 176 ? -12.945 4.499 -2.606 1.00 81.94 176 LYS A O 1
ATOM 1411 N N . PRO A 1 177 ? -12.852 3.144 -4.433 1.00 74.62 177 PRO A N 1
ATOM 1412 C CA . PRO A 1 177 ? -12.527 4.213 -5.352 1.00 74.62 177 PRO A CA 1
ATOM 1413 C C . PRO A 1 177 ? -13.662 5.226 -5.359 1.00 74.62 177 PRO A C 1
ATOM 1415 O O . PRO A 1 177 ? -14.776 4.970 -5.832 1.00 74.62 177 PRO A O 1
ATOM 1418 N N . LYS A 1 178 ? -13.391 6.392 -4.778 1.00 66.06 178 LYS A N 1
ATOM 1419 C CA . LYS A 1 178 ? -14.259 7.553 -4.903 1.00 66.06 178 LYS A CA 1
ATOM 1420 C C . LYS A 1 178 ? -13.902 8.154 -6.248 1.00 66.06 178 LYS A C 1
ATOM 1422 O O . LYS A 1 178 ? -12.952 8.918 -6.327 1.00 66.06 178 LYS A O 1
ATOM 1427 N N . ARG A 1 179 ? -14.655 7.816 -7.301 1.00 55.59 179 ARG A N 1
ATOM 1428 C CA . ARG A 1 179 ? -14.507 8.504 -8.590 1.00 55.59 179 ARG A CA 1
ATOM 1429 C C . ARG A 1 179 ? -14.514 10.006 -8.334 1.00 55.59 179 ARG A C 1
ATOM 1431 O O . ARG A 1 179 ? -15.543 10.551 -7.916 1.00 55.59 179 ARG A O 1
ATOM 1438 N N . ARG A 1 180 ? -13.377 10.662 -8.571 1.00 50.00 180 ARG A N 1
ATOM 1439 C CA . ARG A 1 180 ? -13.324 12.120 -8.609 1.00 50.00 180 ARG A CA 1
ATOM 1440 C C . ARG A 1 180 ? -14.311 12.549 -9.697 1.00 50.00 180 ARG A C 1
ATOM 1442 O O . ARG A 1 180 ? -14.502 11.845 -10.687 1.00 50.00 180 ARG A O 1
ATOM 1449 N N . LEU A 1 181 ? -15.064 13.610 -9.408 1.00 47.56 181 LEU A N 1
ATOM 1450 C CA . LEU A 1 181 ? -16.189 14.115 -10.203 1.00 47.56 181 LEU A CA 1
ATOM 1451 C C . LEU A 1 181 ? -16.005 13.843 -11.699 1.00 47.56 181 LEU A C 1
ATOM 1453 O O . LEU A 1 181 ? -14.990 14.225 -12.267 1.00 47.56 181 LEU A O 1
ATOM 1457 N N . HIS A 1 182 ? -16.994 13.213 -12.336 1.00 45.75 182 HIS A N 1
ATOM 1458 C CA . HIS A 1 182 ? -17.002 13.014 -13.783 1.00 45.75 182 HIS A CA 1
ATOM 1459 C C . HIS A 1 182 ? -16.839 14.372 -14.484 1.00 45.75 182 HIS A C 1
ATOM 1461 O O . HIS A 1 182 ? -17.810 15.124 -14.611 1.00 45.75 182 HIS A O 1
ATOM 1467 N N . ILE A 1 183 ? -15.626 14.677 -14.949 1.00 52.34 183 ILE A N 1
ATOM 1468 C CA . ILE A 1 183 ? -15.360 15.807 -15.834 1.00 52.34 183 ILE A CA 1
ATOM 1469 C C . ILE A 1 183 ? -15.802 15.357 -17.232 1.00 52.34 183 ILE A C 1
ATOM 1471 O O . ILE A 1 183 ? -15.236 14.402 -17.774 1.00 52.34 183 ILE A O 1
ATOM 1475 N N . PRO A 1 184 ? -16.834 15.979 -17.832 1.00 48.66 184 PRO A N 1
ATOM 1476 C CA . PRO A 1 184 ? -17.229 15.649 -19.193 1.00 48.66 184 PRO A CA 1
ATOM 1477 C C . PRO A 1 184 ? -16.040 15.836 -20.147 1.00 48.66 184 PRO A C 1
ATOM 1479 O O . PRO A 1 184 ? -15.528 16.943 -20.274 1.00 48.66 184 PRO A O 1
ATOM 1482 N N . GLY A 1 185 ? -15.618 14.759 -20.819 1.00 56.97 185 GLY A N 1
ATOM 1483 C CA . GLY A 1 185 ? -14.634 14.806 -21.908 1.00 56.97 185 GLY A CA 1
ATOM 1484 C C . GLY A 1 185 ? -13.235 14.242 -21.628 1.00 56.97 185 GLY A C 1
ATOM 1485 O O . GLY A 1 185 ? -12.442 14.234 -22.561 1.00 56.97 185 GLY A O 1
ATOM 1486 N N . VAL A 1 186 ? -12.924 13.756 -20.417 1.00 53.12 186 VAL A N 1
ATOM 1487 C CA . VAL A 1 186 ? -11.542 13.331 -20.071 1.00 53.12 186 VAL A CA 1
ATOM 1488 C C . VAL A 1 186 ? -11.299 11.814 -20.163 1.00 53.12 186 VAL A C 1
ATOM 1490 O O . VAL A 1 186 ? -10.178 11.400 -20.413 1.00 53.12 186 VAL A O 1
ATOM 1493 N N . ALA A 1 187 ? -12.327 10.963 -20.104 1.00 48.91 187 ALA A N 1
ATOM 1494 C CA . ALA A 1 187 ? -12.164 9.523 -20.340 1.00 48.91 187 ALA A CA 1
ATOM 1495 C C . ALA A 1 187 ? -12.761 9.138 -21.699 1.00 48.91 187 ALA A C 1
ATOM 1497 O O . ALA A 1 187 ? -13.899 9.508 -21.988 1.00 48.91 187 ALA A O 1
ATOM 1498 N N . GLY A 1 188 ? -12.017 8.381 -22.516 1.00 53.69 188 GLY A N 1
ATOM 1499 C CA . GLY A 1 188 ? -12.308 7.983 -23.906 1.00 53.69 188 GLY A CA 1
ATOM 1500 C C . GLY A 1 188 ? -13.566 7.131 -24.158 1.00 53.69 188 GLY A C 1
ATOM 1501 O O . GLY A 1 188 ? -13.567 6.264 -25.030 1.00 53.69 188 GLY A O 1
ATOM 1502 N N . ARG A 1 189 ? -14.661 7.362 -23.428 1.00 50.34 189 ARG A N 1
ATOM 1503 C CA . ARG A 1 189 ? -15.999 6.854 -23.734 1.00 50.34 189 ARG A CA 1
ATOM 1504 C C . ARG A 1 189 ? -16.887 8.000 -24.225 1.00 50.34 189 ARG A C 1
ATOM 1506 O O . ARG A 1 189 ? -17.013 9.008 -23.529 1.00 50.34 189 ARG A O 1
ATOM 1513 N N . PRO A 1 190 ? -17.548 7.860 -25.389 1.00 47.62 190 PRO A N 1
ATOM 1514 C CA . PRO A 1 190 ? -18.468 8.878 -25.871 1.00 47.62 190 PRO A CA 1
ATOM 1515 C C . PRO A 1 190 ? -19.609 9.073 -24.869 1.00 47.62 190 PRO A C 1
ATOM 1517 O O . PRO A 1 190 ? -20.296 8.131 -24.473 1.00 47.62 190 PRO A O 1
ATOM 1520 N N . TYR A 1 191 ? -19.805 10.324 -24.465 1.00 50.41 191 TYR A N 1
ATOM 1521 C CA . TYR A 1 191 ? -20.872 10.732 -23.566 1.00 50.41 191 TYR A CA 1
ATOM 1522 C C . TYR A 1 191 ? -22.237 10.563 -24.247 1.00 50.41 191 TYR A C 1
ATOM 1524 O O . TYR A 1 191 ? -22.597 11.310 -25.162 1.00 50.41 191 TYR A O 1
ATOM 1532 N N . THR A 1 192 ? -23.018 9.585 -23.794 1.00 54.03 192 THR A N 1
ATOM 1533 C CA . THR A 1 192 ? -24.449 9.500 -24.099 1.00 54.03 192 THR A CA 1
ATOM 1534 C C . THR A 1 192 ? -25.228 10.101 -22.934 1.00 54.03 192 THR A C 1
ATOM 1536 O O . THR A 1 192 ? -25.378 9.465 -21.889 1.00 54.03 192 THR A O 1
ATOM 1539 N N . LEU A 1 193 ? -25.725 11.331 -23.104 1.00 51.78 193 LEU A N 1
ATOM 1540 C CA . LEU A 1 193 ? -26.726 11.921 -22.210 1.00 51.78 193 LEU A CA 1
ATOM 1541 C C . LEU A 1 193 ? -27.884 10.936 -22.045 1.00 51.78 193 LEU A C 1
ATOM 1543 O O . LEU A 1 193 ? -28.539 10.586 -23.023 1.00 51.78 193 LEU A O 1
ATOM 1547 N N . LYS A 1 194 ? -28.169 10.516 -20.807 1.00 51.38 194 LYS A N 1
ATOM 1548 C CA . LYS A 1 194 ? -29.364 9.705 -20.512 1.00 51.38 194 LYS A CA 1
ATOM 1549 C C . LYS A 1 194 ? -30.654 10.503 -20.761 1.00 51.38 194 LYS A C 1
ATOM 1551 O O . LYS A 1 194 ? -31.698 9.913 -21.010 1.00 51.38 194 LYS A O 1
ATOM 1556 N N . ALA A 1 195 ? -30.564 11.834 -20.714 1.00 50.44 195 ALA A N 1
ATOM 1557 C CA . ALA A 1 195 ? -31.586 12.770 -21.159 1.00 50.44 195 ALA A CA 1
ATOM 1558 C C . ALA A 1 195 ? -30.939 14.127 -21.475 1.00 50.44 195 ALA A C 1
ATOM 1560 O O . ALA A 1 195 ? -30.113 14.615 -20.707 1.00 50.44 195 ALA A O 1
ATOM 1561 N N . GLY A 1 196 ? -31.317 14.721 -22.604 1.00 48.81 196 GLY A N 1
ATOM 1562 C CA . GLY A 1 196 ? -30.798 16.000 -23.085 1.00 48.81 196 GLY A CA 1
ATOM 1563 C C . GLY A 1 196 ? -30.759 15.995 -24.607 1.00 48.81 196 GLY A C 1
ATOM 1564 O O . GLY A 1 196 ? -30.097 15.152 -25.207 1.00 48.81 196 GLY A O 1
ATOM 1565 N N . ALA A 1 197 ? -31.524 16.888 -25.229 1.00 47.19 197 ALA A N 1
ATOM 1566 C CA . ALA A 1 197 ? -31.558 17.023 -26.676 1.00 47.19 197 ALA A CA 1
ATOM 1567 C C . ALA A 1 197 ? -30.177 17.458 -27.181 1.00 47.19 197 ALA A C 1
ATOM 1569 O O . ALA A 1 197 ? -29.641 18.466 -26.719 1.00 47.19 197 ALA A O 1
ATOM 1570 N N . ARG A 1 198 ? -29.606 16.722 -28.139 1.00 45.03 198 ARG A N 1
ATOM 1571 C CA . ARG A 1 198 ? -28.584 17.306 -29.006 1.00 45.03 198 ARG A CA 1
ATOM 1572 C C . ARG A 1 198 ? -29.323 18.260 -29.937 1.00 45.03 198 ARG A C 1
ATOM 1574 O O . ARG A 1 198 ? -30.153 17.805 -30.717 1.00 45.03 198 ARG A O 1
ATOM 1581 N N . SER A 1 199 ? -29.032 19.554 -29.878 1.00 48.28 199 SER A N 1
ATOM 1582 C CA . SER A 1 199 ? -29.193 20.360 -31.088 1.00 48.28 199 SER A CA 1
ATOM 1583 C C . SER A 1 199 ? -28.089 19.902 -32.032 1.00 48.28 199 SER A C 1
ATOM 1585 O O . SER A 1 199 ? -26.912 19.991 -31.685 1.00 48.28 199 SER A O 1
ATOM 1587 N N . ALA A 1 200 ? -28.461 19.322 -33.170 1.00 48.34 200 ALA A N 1
ATOM 1588 C CA . ALA A 1 200 ? -27.499 18.782 -34.127 1.00 48.34 200 ALA A CA 1
ATOM 1589 C C . ALA A 1 200 ? -26.705 19.877 -34.871 1.00 48.34 200 ALA A C 1
ATOM 1591 O O . ALA A 1 200 ? -25.717 19.556 -35.524 1.00 48.34 200 ALA A O 1
ATOM 1592 N N . ALA A 1 201 ? -27.083 21.154 -34.737 1.00 49.97 201 ALA A N 1
ATOM 1593 C CA . ALA A 1 201 ? -26.398 22.282 -35.359 1.00 49.97 201 ALA A CA 1
ATOM 1594 C C . ALA A 1 201 ? -26.504 23.567 -34.514 1.00 49.97 201 ALA A C 1
ATOM 1596 O O . ALA A 1 201 ? -27.493 23.792 -33.809 1.00 49.97 201 ALA A O 1
ATOM 1597 N N . VAL A 1 202 ? -25.476 24.416 -34.605 1.00 43.84 202 VAL A N 1
ATOM 1598 C CA . VAL A 1 202 ? -25.439 25.790 -34.079 1.00 43.84 202 VAL A CA 1
ATOM 1599 C C . VAL A 1 202 ? -25.473 26.727 -35.293 1.00 43.84 202 VAL A C 1
ATOM 1601 O O . VAL A 1 202 ? -24.411 27.101 -35.765 1.00 43.84 202 VAL A O 1
ATOM 1604 N N . ASP A 1 203 ? -26.672 26.957 -35.853 1.00 45.94 203 ASP A N 1
ATOM 1605 C CA . ASP A 1 203 ? -27.080 28.034 -36.803 1.00 45.94 203 ASP A CA 1
ATOM 1606 C C . ASP A 1 203 ? -28.197 27.580 -37.773 1.00 45.94 203 ASP A C 1
ATOM 1608 O O . ASP A 1 203 ? -28.087 27.699 -38.991 1.00 45.94 203 ASP A O 1
ATOM 1612 N N . GLU A 1 204 ? -29.318 27.068 -37.255 1.00 51.81 204 GLU A N 1
ATOM 1613 C CA . GLU A 1 204 ? -30.517 26.844 -38.082 1.00 51.81 204 GLU A CA 1
ATOM 1614 C C . GLU A 1 204 ? -31.604 27.890 -37.823 1.00 51.81 204 GLU A C 1
ATOM 1616 O O . GLU A 1 204 ? -31.812 28.366 -36.698 1.00 51.81 204 GLU A O 1
ATOM 1621 N N . VAL A 1 205 ? -32.309 28.238 -38.903 1.00 53.94 205 VAL A N 1
ATOM 1622 C CA . VAL A 1 205 ? -33.409 29.204 -38.923 1.00 53.94 205 VAL A CA 1
ATOM 1623 C C . VAL A 1 205 ? -34.523 28.734 -37.987 1.00 53.94 205 VAL A C 1
ATOM 1625 O O . VAL A 1 205 ? -34.867 27.555 -37.927 1.00 53.94 205 VAL A O 1
ATOM 1628 N N . VAL A 1 206 ? -35.077 29.678 -37.223 1.00 45.59 206 VAL A N 1
ATOM 1629 C CA . VAL A 1 206 ? -36.112 29.457 -36.204 1.00 45.59 206 VAL A CA 1
ATOM 1630 C C . VAL A 1 206 ? -37.373 28.862 -36.850 1.00 45.59 206 VAL A C 1
ATOM 1632 O O . VAL A 1 206 ? -38.260 29.587 -37.284 1.00 45.59 206 VAL A O 1
ATOM 1635 N N . GLY A 1 207 ? -37.438 27.535 -36.934 1.00 52.34 207 GLY A N 1
ATOM 1636 C CA . GLY A 1 207 ? -38.561 26.805 -37.525 1.00 52.34 207 GLY A CA 1
ATOM 1637 C C . GLY A 1 207 ? -38.391 25.285 -37.491 1.00 52.34 207 GLY A C 1
ATOM 1638 O O . GLY A 1 207 ? -39.341 24.589 -37.149 1.00 52.34 207 GLY A O 1
ATOM 1639 N N . GLU A 1 208 ? -37.180 24.772 -37.729 1.00 44.28 208 GLU A N 1
ATOM 1640 C CA . GLU A 1 208 ? -36.902 23.325 -37.848 1.00 44.28 208 GLU A CA 1
ATOM 1641 C C . GLU A 1 208 ? -36.100 22.760 -36.663 1.00 44.28 208 GLU A C 1
ATOM 1643 O O . GLU A 1 208 ? -35.192 21.950 -36.807 1.00 44.28 208 GLU A O 1
ATOM 1648 N N . ARG A 1 209 ? -36.429 23.173 -35.435 1.00 48.59 209 ARG A N 1
ATOM 1649 C CA . ARG A 1 209 ? -35.804 22.584 -34.239 1.00 48.59 209 ARG A CA 1
ATOM 1650 C C . ARG A 1 209 ? -36.453 21.242 -33.903 1.00 48.59 209 ARG A C 1
ATOM 1652 O O . ARG A 1 209 ? -37.348 21.192 -33.058 1.00 48.59 209 ARG A O 1
ATOM 1659 N N . GLU A 1 210 ? -35.989 20.151 -34.504 1.00 47.34 210 GLU A N 1
ATOM 1660 C CA . GLU A 1 210 ? -36.317 18.807 -34.019 1.00 47.34 210 GLU A CA 1
ATOM 1661 C C . GLU A 1 210 ? -35.361 18.388 -32.893 1.00 47.34 210 GLU A C 1
ATOM 1663 O O . GLU A 1 210 ? -34.155 18.222 -33.058 1.00 47.34 210 GLU A O 1
ATOM 1668 N N . SER A 1 211 ? -35.922 18.235 -31.694 1.00 45.12 211 SER A N 1
ATOM 1669 C CA . SER A 1 211 ? -35.222 17.696 -30.529 1.00 45.12 211 SER A CA 1
ATOM 1670 C C . SER A 1 211 ? -35.169 16.172 -30.630 1.00 45.12 211 SER A C 1
ATOM 1672 O O . SER A 1 211 ? -36.202 15.512 -30.541 1.00 45.12 211 SER A O 1
ATOM 1674 N N . SER A 1 212 ? -33.972 15.590 -30.717 1.00 48.09 212 SER A N 1
ATOM 1675 C CA . SER A 1 212 ? -33.780 14.131 -30.682 1.00 48.09 212 SER A CA 1
ATOM 1676 C C . SER A 1 212 ? -33.864 13.532 -29.263 1.00 48.09 212 SER A C 1
ATOM 1678 O O . SER A 1 212 ? -33.369 12.432 -29.008 1.00 48.09 212 SER A O 1
ATOM 1680 N N . GLY A 1 213 ? -34.408 14.273 -28.292 1.00 45.34 213 GLY A N 1
ATOM 1681 C CA . GLY A 1 213 ? -34.476 13.851 -26.897 1.00 45.34 213 GLY A CA 1
ATOM 1682 C C . GLY A 1 213 ? -35.577 12.817 -26.656 1.00 45.34 213 GLY A C 1
ATOM 1683 O O . GLY A 1 213 ? -36.759 13.146 -26.689 1.00 45.34 213 GLY A O 1
ATOM 1684 N N . SER A 1 214 ? -35.201 11.581 -26.324 1.00 49.00 214 SER A N 1
ATOM 1685 C CA . SER A 1 214 ? -36.135 10.590 -25.779 1.00 49.00 214 SER A CA 1
ATOM 1686 C C . SER A 1 214 ? -36.464 10.933 -24.322 1.00 49.00 214 SER A C 1
ATOM 1688 O O . SER A 1 214 ? -35.646 10.726 -23.427 1.00 49.00 214 SER A O 1
ATOM 1690 N N . VAL A 1 215 ? -37.666 11.447 -24.067 1.00 44.47 215 VAL A N 1
ATOM 1691 C CA . VAL A 1 215 ? -38.223 11.601 -22.713 1.00 44.47 215 VAL A CA 1
ATOM 1692 C C . VAL A 1 215 ? -38.822 10.272 -22.251 1.00 44.47 215 VAL A C 1
ATOM 1694 O O . VAL A 1 215 ? -39.521 9.602 -23.009 1.00 44.47 215 VAL A O 1
ATOM 1697 N N . SER A 1 216 ? -38.583 9.883 -20.996 1.00 41.56 216 SER A N 1
ATOM 1698 C CA . SER A 1 216 ? -39.293 8.761 -20.376 1.00 41.56 216 SER A CA 1
ATOM 1699 C C . SER A 1 216 ? -40.805 9.027 -20.410 1.00 41.56 216 SER A C 1
ATOM 1701 O O . SER A 1 216 ? -41.271 10.104 -20.036 1.00 41.56 216 SER A O 1
ATOM 1703 N N . GLY A 1 217 ? -41.590 8.044 -20.867 1.00 49.56 217 GLY A N 1
ATOM 1704 C CA . GLY A 1 217 ? -43.028 8.180 -21.160 1.00 49.56 217 GLY A CA 1
ATOM 1705 C C . GLY A 1 217 ? -43.948 8.494 -19.970 1.00 49.56 217 GLY A C 1
ATOM 1706 O O . GLY A 1 217 ? -45.166 8.450 -20.116 1.00 49.56 217 GLY A O 1
ATOM 1707 N N . VAL A 1 218 ? -43.392 8.810 -18.800 1.00 47.09 218 VAL A N 1
ATOM 1708 C CA . VAL A 1 218 ? -44.131 9.070 -17.557 1.00 47.09 218 VAL A CA 1
ATOM 1709 C C . VAL A 1 218 ? -44.659 10.509 -17.487 1.00 47.09 218 VAL A C 1
ATOM 1711 O O . VAL A 1 218 ? -45.629 10.766 -16.782 1.00 47.09 218 VAL A O 1
ATOM 1714 N N . TYR A 1 219 ? -44.112 11.442 -18.273 1.00 46.00 219 TYR A N 1
ATOM 1715 C CA . TYR A 1 219 ? -44.585 12.830 -18.307 1.00 46.00 219 TYR A CA 1
ATOM 1716 C C . TYR A 1 219 ? -44.721 13.351 -19.743 1.00 46.00 219 TYR A C 1
ATOM 1718 O O . TYR A 1 219 ? -44.027 14.277 -20.154 1.00 46.00 219 TYR A O 1
ATOM 1726 N N . SER A 1 220 ? -45.643 12.775 -20.522 1.00 42.06 220 SER A N 1
ATOM 1727 C CA . SER A 1 220 ? -46.132 13.428 -21.743 1.00 42.06 220 SER A CA 1
ATOM 1728 C C . SER A 1 220 ? -47.432 14.189 -21.457 1.00 42.06 220 SER A C 1
ATOM 1730 O O . SER A 1 220 ? -48.337 13.713 -20.773 1.00 42.06 220 SER A O 1
ATOM 1732 N N . ARG A 1 221 ? -47.516 15.417 -21.976 1.00 46.12 221 ARG A N 1
ATOM 1733 C CA . ARG A 1 221 ? -48.603 16.395 -21.783 1.00 46.12 221 ARG A CA 1
ATOM 1734 C C . ARG A 1 221 ? -49.852 16.070 -22.626 1.00 46.12 221 ARG A C 1
ATOM 1736 O O . ARG A 1 221 ? -50.460 16.957 -23.211 1.00 46.12 221 ARG A O 1
ATOM 1743 N N . SER A 1 222 ? -50.241 14.798 -22.703 1.00 47.22 222 SER A N 1
ATOM 1744 C CA . SER A 1 222 ? -51.449 14.347 -23.402 1.00 4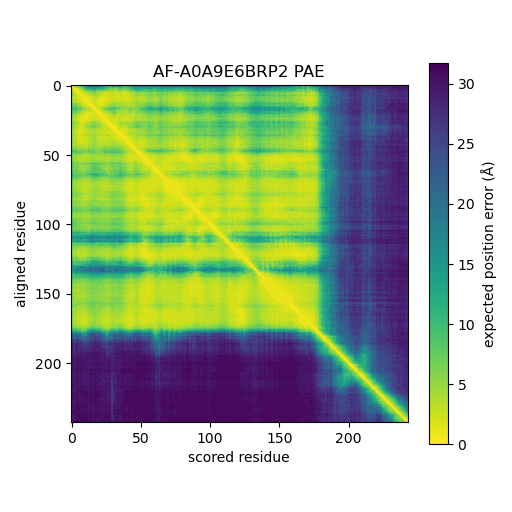7.22 222 SER A CA 1
ATOM 1745 C C . SER A 1 222 ? -52.227 13.377 -22.511 1.00 47.22 222 SER A C 1
ATOM 1747 O O . SER A 1 222 ? -51.808 12.252 -22.244 1.00 47.22 222 SER A O 1
ATOM 1749 N N . ARG A 1 223 ? -53.390 13.829 -22.035 1.00 47.00 223 ARG A N 1
ATOM 1750 C CA . ARG A 1 223 ? -54.301 13.088 -21.154 1.00 47.00 223 ARG A CA 1
ATOM 1751 C C . ARG A 1 223 ? -55.155 12.097 -21.962 1.00 47.00 223 ARG A C 1
ATOM 1753 O O . ARG A 1 223 ? -56.378 12.183 -21.961 1.00 47.00 223 ARG A O 1
ATOM 1760 N N . ARG A 1 224 ? -54.519 11.166 -22.675 1.00 43.00 224 ARG A N 1
ATOM 1761 C CA . ARG A 1 224 ? -55.181 9.977 -23.236 1.00 43.00 224 ARG A CA 1
ATOM 1762 C C . ARG A 1 224 ? -54.311 8.752 -22.998 1.00 43.00 224 ARG A C 1
ATOM 1764 O O . ARG A 1 224 ? -53.486 8.378 -23.825 1.00 43.00 224 ARG A O 1
ATOM 1771 N N . LEU A 1 225 ? -54.530 8.125 -21.845 1.00 44.50 225 LEU A N 1
ATOM 1772 C CA . LEU A 1 225 ? -54.169 6.728 -21.638 1.00 44.50 225 LEU A CA 1
ATOM 1773 C C . LEU A 1 225 ? -54.894 5.908 -22.713 1.00 44.50 225 LEU A C 1
ATOM 1775 O O . LEU A 1 225 ? -56.109 6.049 -22.877 1.00 44.50 225 LEU A O 1
ATOM 1779 N N . ARG A 1 226 ? -54.162 5.083 -23.471 1.00 46.28 226 ARG A N 1
ATOM 1780 C CA . ARG A 1 226 ? -54.788 4.080 -24.340 1.00 46.28 226 ARG A CA 1
ATOM 1781 C C . ARG A 1 226 ? -55.615 3.161 -23.448 1.00 46.28 226 ARG A C 1
ATOM 1783 O O . ARG A 1 226 ? -55.081 2.523 -22.546 1.00 46.28 226 ARG A O 1
ATOM 1790 N N . GLN A 1 227 ? -56.919 3.160 -23.684 1.00 44.59 227 GLN A N 1
ATOM 1791 C CA . GLN A 1 227 ? -57.880 2.344 -22.961 1.00 44.59 227 GLN A CA 1
ATOM 1792 C C . GLN A 1 227 ? -57.521 0.864 -23.190 1.00 44.59 227 GLN A C 1
ATOM 1794 O O . GLN A 1 227 ? -57.420 0.461 -24.352 1.00 44.59 227 GLN A O 1
ATOM 1799 N N . PRO A 1 228 ? -57.294 0.050 -22.144 1.00 44.69 228 PRO A N 1
ATOM 1800 C CA . PRO A 1 228 ? -57.166 -1.386 -22.332 1.00 44.69 228 PRO A CA 1
ATOM 1801 C C . PRO A 1 228 ? -58.530 -1.908 -22.790 1.00 44.69 228 PRO A C 1
ATOM 1803 O O . PRO A 1 228 ? -59.536 -1.760 -22.094 1.00 44.69 228 PRO A O 1
ATOM 1806 N N . THR A 1 229 ? -58.587 -2.461 -23.997 1.00 46.16 229 THR A N 1
ATOM 1807 C CA . THR A 1 229 ? -59.789 -3.105 -24.515 1.00 46.16 229 THR A CA 1
ATOM 1808 C C . THR A 1 229 ? -60.034 -4.387 -23.726 1.00 46.16 229 THR A C 1
ATOM 1810 O O . THR A 1 229 ? -59.263 -5.340 -23.793 1.00 46.16 229 THR A O 1
ATOM 1813 N N . SER A 1 230 ? -61.121 -4.396 -22.956 1.00 43.81 230 SER A N 1
ATOM 1814 C CA . SER A 1 230 ? -61.680 -5.610 -22.369 1.00 43.81 230 SER A CA 1
ATOM 1815 C C . SER A 1 230 ? -62.154 -6.521 -23.503 1.00 43.81 230 SER A C 1
ATOM 1817 O O . SER A 1 230 ? -63.050 -6.150 -24.265 1.00 43.81 230 SER A O 1
ATOM 1819 N N . SER A 1 231 ? -61.551 -7.701 -23.653 1.00 52.28 231 SER A N 1
ATOM 1820 C CA . SER A 1 231 ? -62.116 -8.773 -24.469 1.00 52.28 231 SER A CA 1
ATOM 1821 C C . SER A 1 231 ? -63.318 -9.343 -23.720 1.00 52.28 231 SER A C 1
ATOM 1823 O O . SER A 1 231 ? -63.200 -10.266 -22.920 1.00 52.28 231 SER A O 1
ATOM 1825 N N . GLY A 1 232 ? -64.486 -8.739 -23.943 1.00 52.19 232 GLY A N 1
ATOM 1826 C CA . GLY A 1 232 ? -65.760 -9.128 -23.342 1.00 52.19 232 GLY A CA 1
ATOM 1827 C C . GLY A 1 232 ? -66.242 -10.515 -23.773 1.00 52.19 232 GLY A C 1
ATOM 1828 O O . GLY A 1 232 ? -67.236 -10.629 -24.481 1.00 52.19 232 GLY A O 1
ATOM 1829 N N . GLN A 1 233 ? -65.562 -11.573 -23.335 1.00 48.94 233 GLN A N 1
ATOM 1830 C CA . GLN A 1 233 ? -66.117 -12.919 -23.295 1.00 48.94 233 GLN A CA 1
ATOM 1831 C C . GLN A 1 233 ? -66.573 -13.226 -21.872 1.00 48.94 233 GLN A C 1
ATOM 1833 O O . GLN A 1 233 ? -65.771 -13.499 -20.982 1.00 48.94 233 GLN A O 1
ATOM 1838 N N . THR A 1 234 ? -67.885 -13.192 -21.661 1.00 49.91 234 THR A N 1
ATOM 1839 C CA . THR A 1 234 ? -68.513 -13.816 -20.499 1.00 49.91 234 THR A CA 1
ATOM 1840 C C . THR A 1 234 ? -68.633 -15.322 -20.747 1.00 49.91 234 THR A C 1
ATOM 1842 O O . THR A 1 234 ? -68.923 -15.777 -21.856 1.00 49.91 234 THR A O 1
ATOM 1845 N N . SER A 1 235 ? -68.357 -16.125 -19.722 1.00 49.03 235 SER A N 1
ATOM 1846 C CA . SER A 1 235 ? -68.472 -17.582 -19.783 1.00 49.03 235 SER A CA 1
ATOM 1847 C C . SER A 1 235 ? -69.944 -18.007 -19.905 1.00 49.03 235 SER A C 1
ATOM 1849 O O . SER A 1 235 ? -70.819 -17.471 -19.229 1.00 49.03 235 SER A O 1
ATOM 1851 N N . LYS A 1 236 ? -70.233 -19.004 -20.755 1.00 51.41 236 LYS A N 1
ATOM 1852 C CA . LYS A 1 236 ? -71.589 -19.531 -21.041 1.00 51.41 236 LYS A CA 1
ATOM 1853 C C . LYS A 1 236 ? -72.234 -20.327 -19.886 1.00 51.41 236 LYS A C 1
ATOM 1855 O O . LYS A 1 236 ? -73.054 -21.202 -20.143 1.00 51.41 236 LYS A O 1
ATOM 1860 N N . LEU A 1 237 ? -71.860 -20.084 -18.629 1.00 49.75 237 LEU A N 1
ATOM 1861 C CA . LEU A 1 237 ? -72.221 -20.975 -17.519 1.00 49.75 237 LEU A CA 1
ATOM 1862 C C . LEU A 1 237 ? -73.217 -20.413 -16.493 1.00 49.75 237 LEU A C 1
ATOM 1864 O O . LEU A 1 237 ? -73.518 -21.114 -15.533 1.00 49.75 237 LEU A O 1
ATOM 1868 N N . PHE A 1 238 ? -73.772 -19.208 -16.671 1.00 44.81 238 PHE A N 1
ATOM 1869 C CA . PHE A 1 238 ? -74.741 -18.660 -15.713 1.00 44.81 238 PHE A CA 1
ATOM 1870 C C . PHE A 1 238 ? -75.978 -18.026 -16.375 1.00 44.81 238 PHE A C 1
ATOM 1872 O O . PHE A 1 238 ? -75.917 -16.903 -16.856 1.00 44.81 238 PHE A O 1
ATOM 1879 N N . HIS A 1 239 ? -77.081 -18.790 -16.291 1.00 40.69 239 HIS A N 1
ATOM 1880 C CA . HIS A 1 239 ? -78.513 -18.426 -16.267 1.00 40.69 239 HIS A CA 1
ATOM 1881 C C . HIS A 1 239 ? -79.136 -17.745 -17.507 1.00 40.69 239 HIS A C 1
ATOM 1883 O O . HIS A 1 239 ? -78.585 -16.825 -18.084 1.00 40.69 239 HIS A O 1
ATOM 1889 N N . GLY A 1 240 ? -80.323 -18.123 -17.990 1.00 39.94 240 GLY A N 1
ATOM 1890 C CA . GLY A 1 240 ? -81.388 -18.914 -17.370 1.00 39.94 240 GLY A CA 1
ATOM 1891 C C . GLY A 1 240 ? -82.694 -18.113 -17.347 1.00 39.94 240 GLY A C 1
ATOM 1892 O O . GLY A 1 240 ? -82.900 -17.349 -16.420 1.00 39.94 240 GLY A O 1
ATOM 1893 N N . GLY A 1 241 ? -83.523 -18.311 -18.379 1.00 37.03 241 GLY A N 1
ATOM 1894 C CA . GLY A 1 241 ? -84.996 -18.346 -18.352 1.00 37.03 241 GLY A CA 1
ATOM 1895 C C . GLY A 1 241 ? -85.831 -17.155 -17.853 1.00 37.03 241 GLY A C 1
ATOM 1896 O O . GLY A 1 241 ? -85.881 -16.890 -16.659 1.00 37.03 241 GLY A O 1
ATOM 1897 N N . GLY A 1 242 ? -86.674 -16.635 -18.758 1.00 37.34 242 GLY A N 1
ATOM 1898 C CA . GLY A 1 242 ? -88.089 -16.357 -18.461 1.00 37.34 242 GLY A CA 1
ATOM 1899 C C . GLY A 1 242 ? -88.560 -14.914 -18.648 1.00 37.34 242 GLY A C 1
ATOM 1900 O O . GLY A 1 242 ? -88.363 -14.102 -17.753 1.00 37.34 242 GLY A O 1
ATOM 1901 N N . PHE A 1 243 ? -89.211 -14.622 -19.779 1.00 36.12 243 PHE A N 1
ATOM 1902 C CA . PHE A 1 243 ? -90.666 -14.416 -19.899 1.00 36.12 243 PHE A CA 1
ATOM 1903 C C . PHE A 1 243 ? -91.096 -14.790 -21.322 1.00 36.12 243 PHE A C 1
ATOM 1905 O O . PHE A 1 243 ? -90.275 -14.585 -22.246 1.00 36.12 243 PHE A O 1
#

Mean predicted aligned error: 14.62 Å

Radius of gyration: 29.61 Å; Cα contacts (8 Å, |Δi|>4): 317; chains: 1; bounding box: 116×50×63 Å

Nearest PDB structures (foldseek):
  1kcf-assembly1_A  TM=4.830E-01  e=7.661E-01  Schizosaccharomyces pombe
  6dex-assembly1_A  TM=5.414E-01  e=3.153E+00  Eremothecium gossypii ATCC 10895
  8uwq-assembly1_A  TM=3.075E-01  e=1.202E+00  Bacteroides thetaiotaomicron VPI-5482
  8tnf-assembly1_D  TM=4.229E-01  e=5.624E+00  Paracoccus onubensis

Sequence (243 aa):
RGRDDIKGAIEVINVIDAHTSVARILEDDIYRPILPGDPIYTPLWSPGRQEVISFVGIIDLDGDGESDREELHDLVAGAGARIDNEVLDDGRRIYYTDFPNHYVEFDYESGRPGIDVHTKFLVIGQIPDVNSVALEKEKDQIENILKHLDAMRKEARRQGVRIVSLNDFLSWIGYKPKRRLHIPGVAGRPYTLKAGARSAAVDEVVGERESSGSVSGVYSRSRRLRQPTSSGQTSKLFHGGGF

Foldseek 3Di:
DFLVLDQFFWAFDADPDPPDTDIDTPDGDPVRGDDPPDDAFAQQDDPPDAAEAEEADADDQQPQPHRPPVVVQCVSVVSRHAYAWYQDLQLFIWGAPDPPPDIDTDDVVVVDDDDALSHQEYEYEDQDDLVVDDDPSSNVSSVSSVVVVVVSVVSCVVRVHYYYYPVRNCSRNNHDNPPDPPDPPDGPDDDDDPFDFPPVDDDDDPPPRDGPTDDDPPDDPDPDDPDPDDPPDDDPPDDDDDD

Solvent-accessible surface area (backbone atoms only — not comparable to full-atom values): 15469 Å² total; per-residue (Å²): 138,60,77,88,73,57,39,56,25,67,44,82,75,44,76,77,54,102,88,43,65,48,66,44,80,77,44,69,34,89,92,47,60,85,53,93,88,63,84,85,75,48,81,45,55,52,91,97,47,71,32,31,34,28,43,36,48,41,38,54,69,74,73,84,80,56,74,40,52,68,61,50,48,52,52,39,49,73,55,53,19,42,55,43,40,38,34,46,86,74,22,49,46,31,33,40,81,43,68,91,84,40,66,43,79,60,50,82,85,75,69,59,82,70,70,41,79,72,32,57,33,42,34,36,38,52,73,80,62,65,86,81,56,90,52,68,70,60,38,54,20,46,52,36,40,52,52,50,46,55,51,50,52,52,35,23,60,74,51,70,29,46,76,44,45,38,70,59,51,37,56,46,60,44,62,70,66,73,75,72,76,87,61,91,86,78,62,103,61,86,86,73,69,88,66,64,55,57,72,91,66,95,85,73,72,97,80,77,83,72,69,76,45,71,70,72,86,87,77,64,101,62,100,66,80,82,76,81,78,76,80,87,74,78,76,97,81,75,84,82,87,88,133